Protein AF-A0A535T913-F1 (afdb_monomer)

Nearest PDB structures (foldseek):
  1bge-assembly2_B  TM=1.861E-01  e=3.472E+00  Canis lupus familiaris
  7vg4-assembly3_E  TM=1.973E-01  e=9.647E+00  Methylorubrum extorquens AM1

Foldseek 3Di:
DDDDDDDDPAPWDADPVDQQHTDDDDPPRDDPPPDSVVSNVVSVVVVVVDPPPPDPPDPDPVNVVVVLQVVLLVVQLVVVCVVCVVVVHDDPPPDHSSRVSVVVLVVLVVCLQPVQLVVQLVVLVVVLCCLLVPQLLVCCVVPLLRSLLVSLQVVLVVCLVCCQPVVVLHPPCNPVLSVLSSLVSSLLSLVQLLVQQVVLDSVVSSSVVSSQVSCVVVQCSSVVPPHSQCTPCRHPVNSVVSNVVSVVCVVVSSSRRDCVSSDPDPVVPDPPPVPPDDDPDDDDDDD

Secondary structure (DSSP, 8-state):
-----------EEE-TTSTT-EEEE-TT----TT-HHHHHHHHHHHHHH------S----HHHHHHHHHHHHHHHHHHHHHHHHHHTTPPPPTT--HHHHHHHHHHHHHHHHTTHHHHHHHHHHHHHHIIIIIIIHHHHGGG-HHHHHHHHHHHHHHHTHHHHHHH-TTSTT-HHHHHHHHHHHHHHHHHHHHHHHHHHSSSHHHHHHHHHHHHHHHHHHHHSTTS-TTTSTTTSHHHHHHHHHHHHHHHHTTTTPPPHHHHPPPGGGS--S-TT------------

Sequence (287 aa):
MNEHHKGNTYGCRCDENSPGRIIQSSPNCELDRDRPLYRAHLCHQLDHLAWPSRSRSAISPASKYRYVWTRPCKASARAITDALTRSGQKLPAGYSAQQLALSGVLISIALAFTLGIIFNMIFTFGEEFGWRGYLLPRLAPLGGIYAAIITGVIWGLWHAPLIVLDGYNYPGHPWFGLGMMVIFTVSLSMIFAWLRFRSGSIWPSTLAHAAINAQAGFGLLLLSRADSLLGVPLGIIGLIPMIALAIWLAATGRLKPEPDNVAVPASSIEPASMWVKPSTNNTGENL

Mean predicted aligned error: 16.45 Å

Structure (mmCIF, N/CA/C/O backbone):
data_AF-A0A535T913-F1
#
_entry.id   AF-A0A535T913-F1
#
loop_
_atom_site.group_PDB
_atom_site.id
_atom_site.type_symbol
_atom_site.label_atom_id
_atom_site.label_alt_id
_atom_site.label_comp_id
_atom_site.label_asym_id
_atom_site.label_entity_id
_atom_site.label_seq_id
_atom_site.pdbx_PDB_ins_code
_atom_site.Cartn_x
_atom_site.Cartn_y
_atom_site.Cartn_z
_atom_site.occupancy
_atom_site.B_iso_or_equiv
_atom_site.auth_seq_id
_atom_site.auth_comp_id
_atom_site.auth_asym_id
_atom_site.auth_atom_id
_atom_site.pdbx_PDB_model_num
ATOM 1 N N . MET A 1 1 ? 0.794 -47.335 -16.822 1.00 28.58 1 MET A N 1
ATOM 2 C CA . MET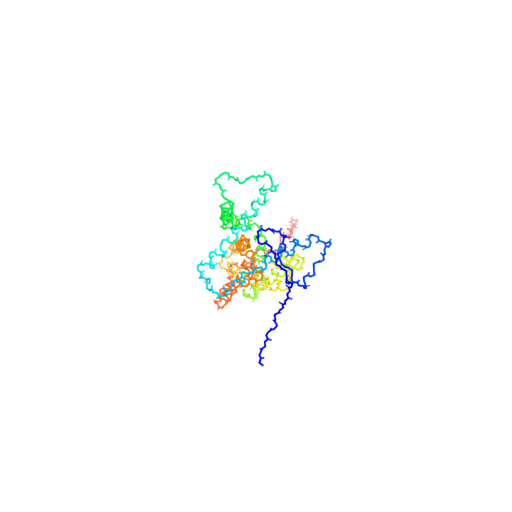 A 1 1 ? 2.130 -46.790 -16.501 1.00 28.58 1 MET A CA 1
ATOM 3 C C . MET A 1 1 ? 2.290 -45.521 -17.327 1.00 28.58 1 MET A C 1
ATOM 5 O O . MET A 1 1 ? 1.990 -45.565 -18.509 1.00 28.58 1 MET A O 1
ATOM 9 N N . ASN A 1 2 ? 2.572 -44.405 -16.656 1.00 30.91 2 ASN A N 1
ATOM 10 C CA . ASN A 1 2 ? 2.500 -43.013 -17.127 1.00 30.91 2 ASN A CA 1
ATOM 11 C C . ASN A 1 2 ? 3.185 -42.737 -18.472 1.00 30.91 2 ASN A C 1
ATOM 13 O O . ASN A 1 2 ? 4.280 -43.242 -18.670 1.00 30.91 2 ASN A O 1
ATOM 17 N N . GLU A 1 3 ? 2.656 -41.794 -19.265 1.00 25.30 3 GLU A N 1
ATOM 18 C CA . GLU A 1 3 ? 3.497 -40.720 -19.813 1.00 25.30 3 GLU A CA 1
ATOM 19 C C . GLU A 1 3 ? 2.714 -39.466 -20.244 1.00 25.30 3 GLU A C 1
ATOM 21 O O . GLU A 1 3 ? 1.582 -39.514 -20.717 1.00 25.30 3 GLU A O 1
ATOM 26 N N . HIS A 1 4 ? 3.341 -38.324 -19.966 1.00 25.64 4 HIS A N 1
ATOM 27 C CA . HIS A 1 4 ? 2.801 -36.971 -19.936 1.00 25.64 4 HIS A CA 1
ATOM 28 C C . HIS A 1 4 ? 2.649 -36.326 -21.321 1.00 25.64 4 HIS A C 1
ATOM 30 O O . HIS A 1 4 ? 3.573 -36.339 -22.133 1.00 25.64 4 HIS A O 1
ATOM 36 N N . HIS A 1 5 ? 1.540 -35.606 -21.515 1.00 26.81 5 HIS A N 1
ATOM 37 C CA . HIS A 1 5 ? 1.368 -34.617 -22.580 1.00 26.81 5 HIS A CA 1
ATOM 38 C C . HIS A 1 5 ? 2.456 -33.527 -22.530 1.00 26.81 5 HIS A C 1
ATOM 40 O O . HIS A 1 5 ? 2.563 -32.784 -21.553 1.00 26.81 5 HIS A O 1
ATOM 46 N N . LYS A 1 6 ? 3.225 -33.383 -23.616 1.00 29.03 6 LYS A N 1
ATOM 47 C CA . LYS A 1 6 ? 4.020 -32.184 -23.923 1.00 29.03 6 LYS A CA 1
ATOM 48 C C . LYS A 1 6 ? 3.438 -31.521 -25.169 1.00 29.03 6 LYS A C 1
ATOM 50 O O . LYS A 1 6 ? 3.468 -32.104 -26.248 1.00 29.03 6 LYS A O 1
ATOM 55 N N . GLY A 1 7 ? 2.898 -30.314 -25.000 1.00 24.42 7 GLY A N 1
ATOM 56 C CA . GLY A 1 7 ? 2.453 -29.452 -26.094 1.00 24.42 7 GLY A CA 1
ATOM 57 C C . GLY A 1 7 ? 3.639 -29.034 -26.961 1.00 24.42 7 GLY A C 1
ATOM 58 O O . GLY A 1 7 ? 4.639 -28.533 -26.451 1.00 24.42 7 GLY A O 1
ATOM 59 N N . ASN A 1 8 ? 3.526 -29.297 -28.259 1.00 31.33 8 ASN A N 1
ATOM 60 C CA . ASN A 1 8 ? 4.556 -29.087 -29.264 1.00 31.33 8 ASN A CA 1
ATOM 61 C C . ASN A 1 8 ? 4.076 -27.956 -30.183 1.00 31.33 8 ASN A C 1
ATOM 63 O O . ASN A 1 8 ? 3.191 -28.172 -31.007 1.00 31.33 8 ASN A O 1
ATOM 67 N N . THR A 1 9 ? 4.606 -26.746 -30.021 1.00 34.97 9 THR A N 1
ATOM 68 C CA . THR A 1 9 ? 4.262 -25.596 -30.866 1.00 34.97 9 THR A CA 1
ATOM 69 C C . THR A 1 9 ? 5.496 -25.117 -31.639 1.00 34.97 9 THR A C 1
ATOM 71 O O . THR A 1 9 ? 6.379 -24.460 -31.100 1.00 34.97 9 THR A O 1
ATOM 74 N N . TYR A 1 10 ? 5.495 -25.476 -32.930 1.00 43.78 10 TYR A N 1
ATOM 75 C CA . TYR A 1 10 ? 6.184 -24.858 -34.078 1.00 43.78 10 TYR A CA 1
ATOM 76 C C . TYR A 1 10 ? 7.719 -25.004 -34.167 1.00 43.78 10 TYR A C 1
ATOM 78 O O . TYR A 1 10 ? 8.492 -24.170 -33.708 1.00 43.78 10 TYR A O 1
ATOM 86 N N . GLY A 1 11 ? 8.171 -26.066 -34.848 1.00 41.69 11 GLY A N 1
ATOM 87 C CA . GLY A 1 11 ? 9.580 -26.410 -35.095 1.00 41.69 11 GLY A CA 1
ATOM 88 C C . GLY A 1 11 ? 10.338 -25.517 -36.092 1.00 41.69 11 GLY A C 1
ATOM 89 O O . GLY A 1 11 ? 10.874 -26.032 -37.076 1.00 41.69 11 GLY A O 1
ATOM 90 N N . CYS A 1 12 ? 10.417 -24.209 -35.835 1.00 44.78 12 CYS A N 1
ATOM 91 C CA . CYS A 1 12 ? 11.237 -23.255 -36.594 1.00 44.78 12 CYS A CA 1
ATOM 92 C C . CYS A 1 12 ? 12.316 -22.638 -35.663 1.00 44.78 12 CYS A C 1
ATOM 94 O O . CYS A 1 12 ? 12.019 -22.293 -34.519 1.00 44.78 12 CYS A O 1
ATOM 96 N N . ARG A 1 13 ? 13.578 -22.515 -36.117 1.00 45.75 13 ARG A N 1
ATOM 97 C CA . ARG A 1 13 ? 14.718 -22.016 -35.300 1.00 45.75 13 ARG A CA 1
ATOM 98 C C . ARG A 1 13 ? 15.254 -20.675 -35.839 1.00 45.75 13 ARG A C 1
ATOM 100 O O . ARG A 1 13 ? 15.667 -20.636 -36.998 1.00 45.75 13 ARG A O 1
ATOM 107 N N . CYS A 1 14 ? 15.244 -19.602 -35.035 1.00 46.47 14 CYS A N 1
ATOM 108 C CA . CYS A 1 14 ? 15.747 -18.263 -35.415 1.00 46.47 14 CYS A CA 1
ATOM 109 C C . CYS A 1 14 ? 17.273 -18.124 -35.164 1.00 46.47 14 CYS A C 1
ATOM 111 O O . CYS A 1 14 ? 17.833 -18.836 -34.331 1.00 46.47 14 CYS A O 1
ATOM 113 N N . ASP A 1 15 ? 17.937 -17.235 -35.911 1.00 43.91 15 ASP A N 1
ATOM 114 C CA . ASP A 1 15 ? 19.368 -16.908 -35.812 1.00 43.91 15 ASP A CA 1
ATOM 115 C C . ASP A 1 15 ? 19.657 -15.940 -34.662 1.00 43.91 15 ASP A C 1
ATOM 117 O O . ASP A 1 15 ? 19.201 -14.798 -34.669 1.00 43.91 15 ASP A O 1
ATOM 121 N N . GLU A 1 16 ? 20.452 -16.390 -33.690 1.00 45.19 16 GLU A N 1
ATOM 122 C CA . GLU A 1 16 ? 20.814 -15.615 -32.496 1.00 45.19 16 GLU A CA 1
ATOM 123 C C . GLU A 1 16 ? 21.659 -14.368 -32.819 1.00 45.19 16 GLU A C 1
ATOM 125 O O . GLU A 1 16 ? 21.679 -13.422 -32.029 1.00 45.19 16 GLU A O 1
ATOM 130 N N . ASN A 1 17 ? 22.332 -14.327 -33.975 1.00 39.00 17 ASN A N 1
ATOM 131 C CA . ASN A 1 17 ? 23.204 -13.215 -34.368 1.00 39.00 17 ASN A CA 1
ATOM 132 C C . ASN A 1 17 ? 22.552 -12.252 -35.373 1.00 39.00 17 ASN A C 1
ATOM 134 O O . ASN A 1 17 ? 23.183 -11.282 -35.796 1.00 39.00 17 ASN A O 1
ATOM 138 N N . SER A 1 18 ? 21.313 -12.506 -35.804 1.00 41.97 18 SER A N 1
ATOM 139 C CA . SER A 1 18 ? 20.618 -11.695 -36.812 1.00 41.97 18 SER A CA 1
ATOM 140 C C . SER A 1 18 ? 19.098 -11.728 -36.596 1.00 41.97 18 SER A C 1
ATOM 142 O O . SER A 1 18 ? 18.434 -12.662 -37.057 1.00 41.97 18 SER A O 1
ATOM 144 N N . PRO A 1 19 ? 18.516 -10.704 -35.935 1.00 40.34 19 PRO A N 1
ATOM 145 C CA . PRO A 1 19 ? 17.084 -10.659 -35.644 1.00 40.34 19 PRO A CA 1
ATOM 146 C C . PRO A 1 19 ? 16.247 -10.785 -36.927 1.00 40.34 19 PRO A C 1
ATOM 148 O O . PRO A 1 19 ? 16.353 -9.957 -37.829 1.00 40.34 19 PRO A O 1
ATOM 151 N N . GLY A 1 20 ? 15.413 -11.827 -37.011 1.00 44.47 20 GLY A N 1
ATOM 152 C CA . GLY A 1 20 ? 14.483 -12.057 -38.128 1.00 44.47 20 GLY A CA 1
ATOM 153 C C . GLY A 1 20 ? 14.918 -13.088 -39.180 1.00 44.47 20 GLY A C 1
ATOM 154 O O . GLY A 1 20 ? 14.166 -13.320 -40.130 1.00 44.47 20 GLY A O 1
ATOM 155 N N . ARG A 1 21 ? 16.081 -13.741 -39.029 1.00 40.81 21 ARG A N 1
ATOM 156 C CA . ARG A 1 21 ? 16.543 -14.805 -39.944 1.00 40.81 21 ARG A CA 1
ATOM 157 C C . ARG A 1 21 ? 16.256 -16.198 -39.367 1.00 40.81 21 ARG A C 1
ATOM 159 O O . ARG A 1 21 ? 16.560 -16.453 -38.210 1.00 40.81 21 ARG A O 1
ATOM 166 N N . ILE A 1 22 ? 15.668 -17.103 -40.153 1.00 50.53 22 ILE A N 1
ATOM 167 C CA . ILE A 1 22 ? 15.361 -18.490 -39.742 1.00 50.53 22 ILE A CA 1
ATOM 168 C C . ILE A 1 22 ? 16.444 -19.421 -40.299 1.00 50.53 22 ILE A C 1
ATOM 170 O O . ILE A 1 22 ? 16.717 -19.374 -41.497 1.00 50.53 22 ILE A O 1
ATOM 174 N N . ILE A 1 23 ? 17.054 -20.251 -39.444 1.00 48.34 23 ILE A N 1
ATOM 175 C CA . ILE A 1 23 ? 18.191 -21.124 -39.800 1.00 48.34 23 ILE A CA 1
ATOM 176 C C . ILE A 1 23 ? 17.728 -22.534 -40.207 1.00 48.34 23 ILE A C 1
ATOM 178 O O . ILE A 1 23 ? 18.383 -23.184 -41.018 1.00 48.34 23 ILE A O 1
ATOM 182 N N . GLN A 1 24 ? 16.598 -23.030 -39.682 1.00 46.06 24 GLN A N 1
ATOM 183 C CA . GLN A 1 24 ? 16.121 -24.383 -40.001 1.00 46.06 24 GLN A CA 1
ATOM 184 C C . GLN A 1 24 ? 14.589 -24.477 -39.995 1.00 46.06 24 GLN A C 1
ATOM 186 O O . GLN A 1 24 ? 13.942 -24.103 -39.013 1.00 46.06 24 GLN A O 1
ATOM 191 N N . SER A 1 25 ? 14.027 -25.001 -41.088 1.00 45.84 25 SER A N 1
ATOM 192 C CA . SER A 1 25 ? 12.607 -25.330 -41.239 1.00 45.84 25 SER A CA 1
ATOM 193 C C . SER A 1 25 ? 12.425 -26.849 -41.237 1.00 45.84 25 SER A C 1
ATOM 195 O O . SER A 1 25 ? 12.900 -27.530 -42.145 1.00 45.84 25 SER A O 1
ATOM 197 N N . SER A 1 26 ? 11.739 -27.386 -40.227 1.00 42.41 26 SER A N 1
ATOM 198 C CA . SER A 1 26 ? 11.166 -28.739 -40.292 1.00 42.41 26 SER A CA 1
ATOM 199 C C . SER A 1 26 ? 10.088 -28.793 -41.397 1.00 42.41 26 SER A C 1
ATOM 201 O O . SER A 1 26 ? 9.502 -27.744 -41.678 1.00 42.41 26 SER A O 1
ATOM 203 N N . PRO A 1 27 ? 9.774 -29.957 -42.008 1.00 41.69 27 PRO A N 1
ATOM 204 C CA . PRO A 1 27 ? 8.762 -30.067 -43.071 1.00 41.69 27 PRO A CA 1
ATOM 205 C C . PRO A 1 27 ? 7.381 -29.494 -42.708 1.00 41.69 27 PRO A C 1
ATOM 207 O O . PRO A 1 27 ? 6.635 -29.103 -43.594 1.00 41.69 27 PRO A O 1
ATOM 210 N N . ASN A 1 28 ? 7.076 -29.377 -41.409 1.00 41.53 28 ASN A N 1
ATOM 211 C CA . ASN A 1 28 ? 5.819 -28.832 -40.881 1.00 41.53 28 ASN A CA 1
ATOM 212 C C . ASN A 1 28 ? 5.902 -27.337 -40.483 1.00 41.53 28 ASN A C 1
ATOM 214 O O . ASN A 1 28 ? 5.059 -26.855 -39.729 1.00 41.53 28 ASN A O 1
ATOM 218 N N . CYS A 1 29 ? 6.940 -26.600 -40.902 1.00 44.94 29 CYS A N 1
ATOM 219 C CA . CYS A 1 29 ? 7.061 -25.155 -40.654 1.00 44.94 29 CYS A CA 1
ATOM 220 C C . CYS A 1 29 ? 6.245 -24.393 -41.719 1.00 44.94 29 CYS A C 1
ATOM 222 O O . CYS A 1 29 ? 6.774 -23.960 -42.743 1.00 44.94 29 CYS A O 1
ATOM 224 N N . GLU A 1 30 ? 4.940 -24.257 -41.481 1.00 40.84 30 GLU A N 1
ATOM 225 C CA . GLU A 1 30 ? 4.026 -23.483 -42.325 1.00 40.84 30 GLU A CA 1
ATOM 226 C C . GLU A 1 30 ? 4.100 -22.001 -41.918 1.00 40.84 30 GLU A C 1
ATOM 228 O O . GLU A 1 30 ? 3.517 -21.559 -40.931 1.00 40.84 30 GLU A O 1
ATOM 233 N N . LEU A 1 31 ? 4.914 -21.228 -42.638 1.00 46.59 31 LEU A N 1
ATOM 234 C CA . LEU A 1 31 ? 4.984 -19.774 -42.492 1.00 46.59 31 LEU A CA 1
ATOM 235 C C . LEU A 1 31 ? 4.174 -19.147 -43.618 1.00 46.59 31 LEU A C 1
ATOM 237 O O . LEU A 1 31 ? 4.614 -19.201 -44.768 1.00 46.59 31 LEU A O 1
ATOM 241 N N . ASP A 1 32 ? 3.048 -18.520 -43.275 1.00 41.28 32 ASP A N 1
ATOM 242 C CA . ASP A 1 32 ? 2.304 -17.635 -44.177 1.00 41.28 32 ASP A CA 1
ATOM 243 C C . ASP A 1 32 ? 3.286 -16.601 -44.765 1.00 41.28 32 ASP A C 1
ATOM 245 O O . ASP A 1 32 ? 3.885 -15.790 -44.043 1.00 41.28 32 ASP A O 1
ATOM 249 N N . ARG A 1 33 ? 3.584 -16.732 -46.064 1.00 43.50 33 ARG A N 1
ATOM 250 C CA . ARG A 1 33 ? 4.682 -16.012 -46.733 1.00 43.50 33 ARG A CA 1
ATOM 251 C C . ARG A 1 33 ? 4.358 -14.534 -46.960 1.00 43.50 33 ARG A C 1
ATOM 253 O O . ARG A 1 33 ? 5.292 -13.764 -47.182 1.00 43.50 33 ARG A O 1
ATOM 260 N N . ASP A 1 34 ? 3.098 -14.131 -46.803 1.00 40.50 34 ASP A N 1
ATOM 261 C CA . ASP A 1 34 ? 2.608 -12.825 -47.254 1.00 40.50 34 ASP A CA 1
ATOM 262 C C . ASP A 1 34 ? 2.555 -11.748 -46.152 1.00 40.50 34 ASP A C 1
ATOM 264 O O . ASP A 1 34 ? 2.170 -10.606 -46.410 1.00 40.50 34 ASP A O 1
ATOM 268 N N . ARG A 1 35 ? 2.990 -12.048 -44.914 1.00 43.62 35 ARG A N 1
ATOM 269 C CA . ARG A 1 35 ? 3.009 -11.073 -43.796 1.00 43.62 35 ARG A CA 1
ATOM 270 C C . ARG A 1 35 ? 4.372 -10.959 -43.091 1.00 43.62 35 ARG A C 1
ATOM 272 O O . ARG A 1 35 ? 4.571 -11.537 -42.019 1.00 43.62 35 ARG A O 1
ATOM 279 N N . PRO A 1 36 ? 5.312 -10.143 -43.604 1.00 39.72 36 PRO A N 1
ATOM 280 C CA . PRO A 1 36 ? 6.650 -9.983 -43.016 1.00 39.72 36 PRO A CA 1
ATOM 281 C C . PRO A 1 36 ? 6.651 -9.410 -41.584 1.00 39.72 36 PRO A C 1
ATOM 283 O O . PRO A 1 36 ? 7.512 -9.773 -40.783 1.00 39.72 36 PRO A O 1
ATOM 286 N N . LEU A 1 37 ? 5.659 -8.590 -41.214 1.00 39.44 37 LEU A N 1
ATOM 287 C CA . LEU A 1 37 ? 5.516 -8.051 -39.851 1.00 39.44 37 LEU A CA 1
ATOM 288 C C . LEU A 1 37 ? 5.190 -9.132 -38.805 1.00 39.44 37 LEU A C 1
ATOM 290 O O . LEU A 1 37 ? 5.572 -9.003 -37.642 1.00 39.44 37 LEU A O 1
ATOM 294 N N . TYR A 1 38 ? 4.549 -10.231 -39.215 1.00 38.94 38 TYR A N 1
ATOM 295 C CA . TYR A 1 38 ? 4.202 -11.332 -38.316 1.00 38.94 38 TYR A CA 1
ATOM 296 C C . TYR A 1 38 ? 5.438 -12.175 -37.946 1.00 38.94 38 TYR A C 1
ATOM 298 O O . TYR A 1 38 ? 5.579 -12.600 -36.800 1.00 38.94 38 TYR A O 1
ATOM 306 N N . ARG A 1 39 ? 6.408 -12.324 -38.869 1.00 38.56 39 ARG A N 1
ATOM 307 C CA . ARG A 1 39 ? 7.690 -13.024 -38.622 1.00 38.56 39 ARG A CA 1
ATOM 308 C C . ARG A 1 39 ? 8.557 -12.342 -37.563 1.00 38.56 39 ARG A C 1
ATOM 310 O O . ARG A 1 39 ? 9.132 -13.024 -36.717 1.00 38.56 39 ARG A O 1
ATOM 317 N N . ALA A 1 40 ? 8.642 -11.012 -37.595 1.00 39.41 40 ALA A N 1
ATOM 318 C CA . ALA A 1 40 ? 9.413 -10.251 -36.612 1.00 39.41 40 ALA A CA 1
ATOM 319 C C . ALA A 1 40 ? 8.780 -10.337 -35.214 1.00 39.41 40 ALA A C 1
ATOM 321 O O . ALA A 1 40 ? 9.490 -10.486 -34.221 1.00 39.41 40 ALA A O 1
ATOM 322 N N . HIS A 1 41 ? 7.444 -10.313 -35.141 1.00 38.44 41 HIS A N 1
ATOM 323 C CA . HIS A 1 41 ? 6.724 -10.413 -33.875 1.00 38.44 41 HIS A CA 1
ATOM 324 C C . HIS A 1 41 ? 6.857 -11.807 -33.239 1.00 38.44 41 HIS A C 1
ATOM 326 O O . HIS A 1 41 ? 7.057 -11.901 -32.029 1.00 38.44 41 HIS A O 1
ATOM 332 N N . LEU A 1 42 ? 6.839 -12.879 -34.046 1.00 38.31 42 LEU A N 1
ATOM 333 C CA . LEU A 1 42 ? 6.989 -14.251 -33.549 1.00 38.31 42 LEU A CA 1
ATOM 334 C C . LEU A 1 42 ? 8.415 -14.568 -33.066 1.00 38.31 42 LEU A C 1
ATOM 336 O O . LEU A 1 42 ? 8.549 -15.097 -31.967 1.00 38.31 42 LEU A O 1
ATOM 340 N N . CYS A 1 43 ? 9.483 -14.220 -33.808 1.00 37.44 43 CYS A N 1
ATOM 341 C CA . CYS A 1 43 ? 10.853 -14.425 -33.288 1.00 37.44 43 CYS A CA 1
ATOM 342 C C . CYS A 1 43 ? 11.101 -13.544 -32.048 1.00 37.44 43 CYS A C 1
ATOM 344 O O . CYS A 1 43 ? 11.723 -14.010 -31.100 1.00 37.44 43 CYS A O 1
ATOM 346 N N . HIS A 1 44 ? 10.556 -12.320 -31.991 1.00 39.06 44 HIS A N 1
ATOM 347 C CA . HIS A 1 44 ? 10.672 -11.485 -30.793 1.00 39.06 44 HIS A CA 1
ATOM 348 C C . HIS A 1 44 ? 9.963 -12.137 -29.593 1.00 39.06 44 HIS A C 1
ATOM 350 O O . HIS A 1 44 ? 10.554 -12.235 -28.522 1.00 39.06 44 HIS A O 1
ATOM 356 N N . GLN A 1 45 ? 8.739 -12.658 -29.755 1.00 38.88 45 GLN A N 1
ATOM 357 C CA . GLN A 1 45 ? 8.040 -13.383 -28.683 1.00 38.88 45 GLN A CA 1
ATOM 358 C C . GLN A 1 45 ? 8.749 -14.686 -28.270 1.00 38.88 45 GLN A C 1
ATOM 360 O O . GLN A 1 45 ? 8.803 -14.993 -27.078 1.00 38.88 45 GLN A O 1
ATOM 365 N N . LEU A 1 46 ? 9.334 -15.427 -29.215 1.00 38.09 46 LEU A N 1
ATOM 366 C CA . LEU A 1 46 ? 10.054 -16.674 -28.935 1.00 38.09 46 LEU A CA 1
ATOM 367 C C . LEU A 1 46 ? 11.405 -16.434 -28.236 1.00 38.09 46 LEU A C 1
ATOM 369 O O . LEU A 1 46 ? 11.738 -17.184 -27.318 1.00 38.09 46 LEU A O 1
ATOM 373 N N . ASP A 1 47 ? 12.118 -15.348 -28.547 1.00 40.00 47 ASP A N 1
ATOM 374 C CA . ASP A 1 47 ? 13.315 -14.922 -27.799 1.00 40.00 47 ASP A CA 1
ATOM 375 C C . ASP A 1 47 ? 12.980 -14.480 -26.361 1.00 40.00 47 ASP A C 1
ATOM 377 O O . ASP A 1 47 ? 13.791 -14.641 -25.443 1.00 40.00 47 ASP A O 1
ATOM 381 N N . HIS A 1 48 ? 11.764 -13.970 -26.118 1.00 39.59 48 HIS A N 1
ATOM 382 C CA . HIS A 1 48 ? 11.290 -13.661 -24.760 1.00 39.59 48 HIS A CA 1
ATOM 383 C C . HIS A 1 48 ? 10.882 -14.907 -23.962 1.00 39.59 48 HIS A C 1
ATOM 385 O O . HIS A 1 48 ? 10.949 -14.870 -22.728 1.00 39.59 48 HIS A O 1
ATOM 391 N N . LEU A 1 49 ? 10.522 -16.002 -24.643 1.00 34.38 49 LEU A N 1
ATOM 392 C CA . LEU A 1 49 ? 10.137 -17.297 -24.063 1.00 34.38 49 LEU A CA 1
ATOM 393 C C . LEU A 1 49 ? 11.296 -18.301 -23.959 1.00 34.38 49 LEU A C 1
ATOM 395 O O . LEU A 1 49 ? 11.160 -19.316 -23.271 1.00 34.38 49 LEU A O 1
ATOM 399 N N . ALA A 1 50 ? 12.443 -18.022 -24.584 1.00 34.75 50 ALA A N 1
ATOM 400 C CA . ALA A 1 50 ? 13.647 -18.838 -24.484 1.00 34.75 50 ALA A CA 1
ATOM 401 C C . ALA A 1 50 ? 14.272 -18.736 -23.078 1.00 34.75 50 ALA A C 1
ATOM 403 O O . ALA A 1 50 ? 15.269 -18.054 -22.823 1.00 34.75 50 ALA A O 1
ATOM 404 N N . TRP A 1 51 ? 13.692 -19.466 -22.127 1.00 34.94 51 TRP A N 1
ATOM 405 C CA . TRP A 1 51 ? 14.461 -20.030 -21.024 1.00 34.94 51 TRP A CA 1
ATOM 406 C C . TRP A 1 51 ? 15.626 -20.822 -21.633 1.00 34.94 51 TRP A C 1
ATOM 408 O O . TRP A 1 51 ? 15.389 -21.545 -22.605 1.00 34.94 51 TRP A O 1
ATOM 418 N N . PRO A 1 52 ? 16.867 -20.742 -21.116 1.00 37.03 52 PRO A N 1
ATOM 419 C CA . PRO A 1 52 ? 17.933 -21.553 -21.671 1.00 37.03 52 PRO A CA 1
ATOM 420 C C . PRO A 1 52 ? 17.550 -23.016 -21.460 1.00 37.03 52 PRO A C 1
ATOM 422 O O . PRO A 1 52 ? 17.609 -23.539 -20.349 1.00 37.03 52 PRO A O 1
ATOM 425 N N . SER A 1 53 ? 17.185 -23.697 -22.541 1.00 37.41 53 SER A N 1
ATOM 426 C CA . SER A 1 53 ? 17.016 -25.147 -22.607 1.00 37.41 53 SER A CA 1
ATOM 427 C C . SER A 1 53 ? 18.370 -25.870 -22.582 1.00 37.41 53 SER A C 1
ATOM 429 O O . SER A 1 53 ? 18.495 -26.996 -23.058 1.00 37.41 53 SER A O 1
ATOM 431 N N . ARG A 1 54 ? 19.405 -25.246 -22.000 1.00 37.03 54 ARG A N 1
ATOM 432 C CA . ARG A 1 54 ? 20.637 -25.943 -21.643 1.00 37.03 54 ARG A CA 1
ATOM 433 C C . ARG A 1 54 ? 20.365 -26.742 -20.377 1.00 37.03 54 ARG A C 1
ATOM 435 O O . ARG A 1 54 ? 19.848 -26.212 -19.398 1.00 37.03 54 ARG A O 1
ATOM 442 N N . SER A 1 55 ? 20.665 -28.032 -20.490 1.00 33.19 55 SER A N 1
ATOM 443 C CA . SER A 1 55 ? 20.667 -29.088 -19.480 1.00 33.19 55 SER A CA 1
ATOM 444 C C . SER A 1 55 ? 20.628 -28.611 -18.027 1.00 33.19 55 SER A C 1
ATOM 446 O O . SER A 1 55 ? 21.346 -27.696 -17.632 1.00 33.19 55 SER A O 1
ATOM 448 N N . ARG A 1 56 ? 19.841 -29.318 -17.202 1.00 37.56 56 ARG A N 1
ATOM 449 C CA . ARG A 1 56 ? 19.744 -29.211 -15.730 1.00 37.56 56 ARG A CA 1
ATOM 450 C C . ARG A 1 56 ? 21.064 -29.516 -14.989 1.00 37.56 56 ARG A C 1
ATOM 452 O O . ARG A 1 56 ? 21.058 -30.148 -13.941 1.00 37.56 56 ARG A O 1
ATOM 459 N N . SER A 1 57 ? 22.204 -29.081 -15.502 1.00 37.41 57 SER A N 1
ATOM 460 C CA . SER A 1 57 ? 23.504 -29.153 -14.855 1.00 37.41 57 SER A CA 1
ATOM 461 C C . SER A 1 57 ? 23.808 -27.801 -14.204 1.00 37.41 57 SER A C 1
ATOM 463 O O . SER A 1 57 ? 24.264 -26.866 -14.854 1.00 37.41 57 SER A O 1
ATOM 465 N N . ALA A 1 58 ? 23.494 -27.725 -12.909 1.00 45.34 58 ALA A N 1
ATOM 466 C CA . ALA A 1 58 ? 24.172 -26.915 -11.896 1.00 45.34 58 ALA A CA 1
ATOM 467 C C . ALA A 1 58 ? 24.527 -25.453 -12.257 1.00 45.34 58 ALA A C 1
ATOM 469 O O . ALA A 1 58 ? 25.693 -25.078 -12.340 1.00 45.34 58 ALA A O 1
ATOM 470 N N . ILE A 1 59 ? 23.522 -24.578 -12.343 1.00 44.75 59 ILE A N 1
ATOM 471 C CA . ILE A 1 59 ? 23.753 -23.142 -12.116 1.00 44.75 59 ILE A CA 1
ATOM 472 C C . ILE A 1 59 ? 23.921 -22.955 -10.602 1.00 44.75 59 ILE A C 1
ATOM 474 O O . ILE A 1 59 ? 22.958 -23.143 -9.850 1.00 44.75 59 ILE A O 1
ATOM 478 N N . SER A 1 60 ? 25.137 -22.625 -10.153 1.00 45.44 60 SER A N 1
ATOM 479 C CA . SER A 1 60 ? 25.430 -22.342 -8.742 1.00 45.44 60 SER A CA 1
ATOM 480 C C . SER A 1 60 ? 24.505 -21.236 -8.200 1.00 45.44 60 SER A C 1
ATOM 482 O O . SER A 1 60 ? 24.135 -20.329 -8.951 1.00 45.44 60 SER A O 1
ATOM 484 N N . PRO A 1 61 ? 24.133 -21.234 -6.907 1.00 50.25 61 PRO A N 1
ATOM 485 C CA . PRO A 1 61 ? 23.272 -20.191 -6.340 1.00 50.25 61 PRO A CA 1
ATOM 486 C C . PRO A 1 61 ? 23.765 -18.772 -6.667 1.00 50.25 61 PRO A C 1
ATOM 488 O O . PRO A 1 61 ? 22.991 -17.934 -7.126 1.00 50.25 61 PRO A O 1
ATOM 491 N N . ALA A 1 62 ? 25.077 -18.535 -6.574 1.00 45.78 62 ALA A N 1
ATOM 492 C CA . ALA A 1 62 ? 25.714 -17.256 -6.893 1.00 45.78 62 ALA A CA 1
ATOM 493 C C . ALA A 1 62 ? 25.505 -16.792 -8.349 1.00 45.78 62 ALA A C 1
ATOM 495 O O . ALA A 1 62 ? 25.357 -15.595 -8.607 1.00 45.78 62 ALA A O 1
ATOM 496 N N . SER A 1 63 ? 25.457 -17.719 -9.311 1.00 46.03 63 SER A N 1
ATOM 497 C CA . SER A 1 63 ? 25.197 -17.381 -10.715 1.00 46.03 63 SER A CA 1
ATOM 498 C C . SER A 1 63 ? 23.713 -17.114 -10.985 1.00 46.03 63 SER A C 1
ATOM 500 O O . SER A 1 63 ? 23.410 -16.242 -11.799 1.00 46.03 63 SER A O 1
ATOM 502 N N . LYS A 1 64 ? 22.789 -17.729 -10.228 1.00 51.75 64 LYS A N 1
ATOM 503 C CA . LYS A 1 64 ? 21.361 -17.351 -10.241 1.00 51.75 64 LYS A CA 1
ATOM 504 C C . LYS A 1 64 ? 21.139 -15.941 -9.693 1.00 51.75 64 LYS A C 1
ATOM 506 O O . LYS A 1 64 ? 20.484 -15.143 -10.358 1.00 51.75 64 LYS A O 1
ATOM 511 N N . TYR A 1 65 ? 21.735 -15.600 -8.546 1.00 48.12 65 TYR A N 1
ATOM 512 C CA . TYR A 1 65 ? 21.632 -14.248 -7.975 1.00 48.12 65 TYR A CA 1
ATOM 513 C C . TYR A 1 65 ? 22.191 -13.188 -8.931 1.00 48.12 65 TYR A C 1
ATOM 515 O O . TYR A 1 65 ? 21.505 -12.216 -9.243 1.00 48.12 65 TYR A O 1
ATOM 523 N N . ARG A 1 66 ? 23.390 -13.404 -9.490 1.00 52.28 66 ARG A N 1
ATOM 524 C CA . ARG A 1 66 ? 23.981 -12.497 -10.490 1.00 52.28 66 ARG A CA 1
ATOM 525 C C . ARG A 1 66 ? 23.072 -12.312 -11.713 1.00 52.28 66 ARG A C 1
ATOM 527 O O . ARG A 1 66 ? 23.001 -11.218 -12.269 1.00 52.28 66 ARG A O 1
ATOM 534 N N . TYR A 1 67 ? 22.359 -13.353 -12.130 1.00 51.00 67 TYR A N 1
ATOM 535 C CA . TYR A 1 67 ? 21.445 -13.291 -13.269 1.00 51.00 67 TYR A CA 1
ATOM 536 C C . TYR A 1 67 ? 20.178 -12.467 -12.980 1.00 51.00 67 TYR A C 1
ATOM 538 O O . TYR A 1 67 ? 19.737 -11.714 -13.846 1.00 51.00 67 TYR A O 1
ATOM 546 N N . VAL A 1 68 ? 19.632 -12.542 -11.762 1.00 55.28 68 VAL A N 1
ATOM 547 C CA . VAL A 1 68 ? 18.461 -11.747 -11.340 1.00 55.28 68 VAL A CA 1
ATOM 548 C C . VAL A 1 68 ? 18.785 -10.249 -11.311 1.00 55.28 68 VAL A C 1
ATOM 550 O O . VAL A 1 68 ? 18.018 -9.455 -11.844 1.00 55.28 68 VAL A O 1
ATOM 553 N N . TRP A 1 69 ? 19.954 -9.859 -10.796 1.00 56.03 69 TRP A N 1
ATOM 554 C CA . TRP A 1 69 ? 20.343 -8.444 -10.676 1.00 56.03 69 TRP A CA 1
ATOM 555 C C . TRP A 1 69 ? 20.855 -7.814 -11.979 1.00 56.03 69 TRP A C 1
ATOM 557 O O . TRP A 1 69 ? 20.640 -6.630 -12.238 1.00 56.03 69 TRP A O 1
ATOM 567 N N . THR A 1 70 ? 21.527 -8.589 -12.836 1.00 62.47 70 THR A N 1
ATOM 568 C CA . THR A 1 70 ? 22.106 -8.043 -14.079 1.00 62.47 70 THR A CA 1
ATOM 569 C C . THR A 1 70 ? 21.076 -7.826 -15.185 1.00 62.47 70 THR A C 1
ATOM 571 O O . THR A 1 70 ? 21.337 -7.067 -16.118 1.00 62.47 70 THR A O 1
ATOM 574 N N . ARG A 1 71 ? 19.906 -8.467 -1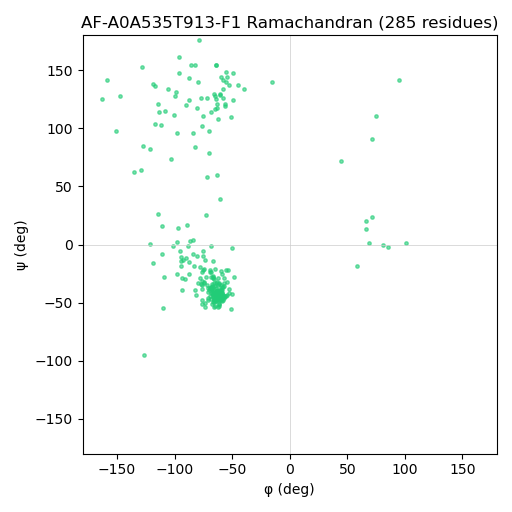5.113 1.00 65.44 71 ARG A N 1
ATOM 575 C CA . ARG A 1 71 ? 18.875 -8.386 -16.156 1.00 65.44 71 ARG A CA 1
ATOM 576 C C . ARG A 1 71 ? 18.122 -7.051 -16.200 1.00 65.44 71 ARG A C 1
ATOM 578 O O . ARG A 1 71 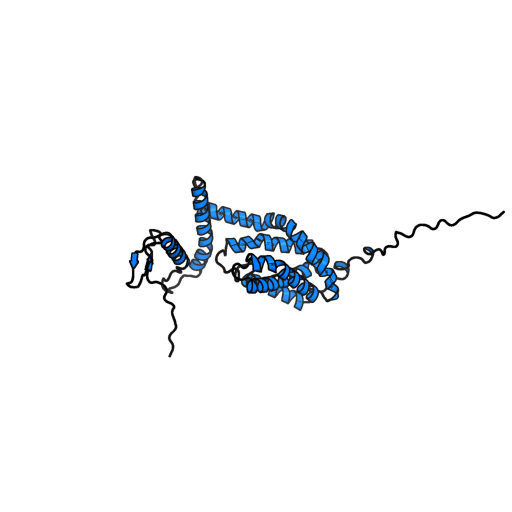? 18.097 -6.483 -17.292 1.00 65.44 71 ARG A O 1
ATOM 585 N N . PRO A 1 72 ? 17.578 -6.512 -15.092 1.00 64.81 72 PRO A N 1
ATOM 586 C CA . PRO A 1 72 ? 16.938 -5.196 -15.089 1.00 64.81 72 PRO A CA 1
ATOM 587 C C . PRO A 1 72 ? 17.902 -4.108 -15.560 1.00 64.81 72 PRO A C 1
ATOM 589 O O . PRO A 1 72 ? 17.574 -3.340 -16.453 1.00 64.81 72 PRO A O 1
ATOM 592 N N . CYS A 1 73 ? 19.150 -4.133 -15.076 1.00 69.25 73 CYS A N 1
ATOM 593 C CA . CYS A 1 73 ? 20.186 -3.193 -15.511 1.00 69.25 73 CYS A CA 1
ATOM 594 C C . CYS A 1 73 ? 20.456 -3.276 -17.021 1.00 69.25 73 CYS A C 1
ATOM 596 O O . CYS A 1 73 ? 20.596 -2.250 -17.680 1.00 69.25 73 CYS A O 1
ATOM 598 N N . LYS A 1 74 ? 20.504 -4.486 -17.596 1.00 73.38 74 LYS A N 1
ATOM 599 C CA . LYS A 1 74 ? 20.658 -4.673 -19.049 1.00 73.38 74 LYS A CA 1
ATOM 600 C C . LYS A 1 74 ? 19.428 -4.205 -19.831 1.00 73.38 74 LYS A C 1
ATOM 602 O O . LYS A 1 74 ? 19.599 -3.646 -20.908 1.00 73.38 74 LYS A O 1
ATOM 607 N N . ALA A 1 75 ? 18.219 -4.428 -19.317 1.00 71.56 75 ALA A N 1
ATOM 608 C CA . ALA A 1 75 ? 16.982 -3.964 -19.944 1.00 71.56 75 ALA A CA 1
ATOM 609 C C . ALA A 1 75 ? 16.896 -2.430 -19.942 1.00 71.56 75 ALA A C 1
ATOM 611 O O . ALA A 1 75 ? 16.689 -1.831 -20.994 1.00 71.56 75 ALA A O 1
ATOM 612 N N . SER A 1 76 ? 17.168 -1.793 -18.802 1.00 71.44 76 SER A N 1
ATOM 613 C CA . SER A 1 76 ? 17.233 -0.334 -18.683 1.00 71.44 76 SER A CA 1
ATOM 614 C C . SER A 1 76 ? 18.349 0.264 -19.542 1.00 71.44 76 SER A C 1
ATOM 616 O O . SER A 1 76 ? 18.136 1.280 -20.193 1.00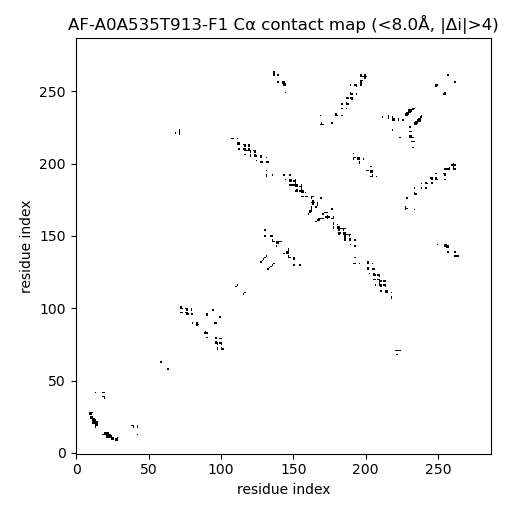 71.44 76 SER A O 1
ATOM 618 N N . ALA A 1 77 ? 19.515 -0.388 -19.631 1.00 77.06 77 ALA A N 1
ATOM 619 C CA . ALA A 1 77 ? 20.595 0.053 -20.515 1.00 77.06 77 ALA A CA 1
ATOM 620 C C . ALA A 1 77 ? 20.178 0.039 -21.996 1.00 77.06 77 ALA A C 1
ATOM 622 O O . ALA A 1 77 ? 20.498 0.976 -22.730 1.00 77.06 77 ALA A O 1
ATOM 623 N N . ARG A 1 78 ? 19.430 -0.986 -22.436 1.00 79.38 78 ARG A N 1
ATOM 624 C CA . ARG A 1 78 ? 18.863 -1.036 -23.797 1.00 79.38 78 ARG A CA 1
ATOM 625 C C . ARG A 1 78 ? 17.861 0.095 -24.012 1.00 79.38 78 ARG A C 1
ATOM 627 O O . ARG A 1 78 ? 18.018 0.844 -24.964 1.00 79.38 78 ARG A O 1
ATOM 634 N N . ALA A 1 79 ? 16.934 0.296 -23.075 1.00 77.19 79 ALA A N 1
ATOM 635 C CA . ALA A 1 79 ? 15.939 1.366 -23.160 1.00 77.19 79 ALA A CA 1
ATOM 636 C C . ALA A 1 79 ? 16.573 2.767 -23.247 1.00 77.19 79 ALA A C 1
ATOM 638 O O . ALA A 1 79 ? 16.143 3.582 -24.061 1.00 77.19 79 ALA A O 1
ATOM 639 N N . ILE A 1 80 ? 17.623 3.035 -22.461 1.00 77.12 80 ILE A N 1
ATOM 640 C CA . ILE A 1 80 ? 18.395 4.287 -22.532 1.00 77.12 80 ILE A CA 1
ATOM 641 C C . ILE A 1 80 ? 19.068 4.430 -23.902 1.00 77.12 80 ILE A C 1
ATOM 643 O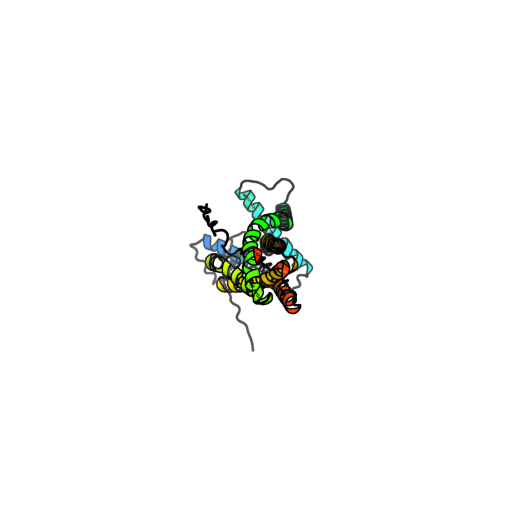 O . ILE A 1 80 ? 18.991 5.493 -24.513 1.00 77.12 80 ILE A O 1
ATOM 647 N N . THR A 1 81 ? 19.691 3.363 -24.408 1.00 80.50 81 THR A N 1
ATOM 648 C CA . THR A 1 81 ? 20.341 3.375 -25.730 1.00 80.50 81 THR A CA 1
ATOM 649 C C . THR A 1 81 ? 19.330 3.648 -26.849 1.00 80.50 81 THR A C 1
ATOM 651 O O . THR A 1 81 ? 19.583 4.487 -27.713 1.00 80.50 81 THR A O 1
ATOM 654 N N . ASP A 1 82 ? 18.157 3.015 -26.801 1.00 80.31 82 ASP A N 1
ATOM 655 C CA . ASP A 1 82 ? 17.082 3.197 -27.781 1.00 80.31 82 ASP A CA 1
ATOM 656 C C . ASP A 1 82 ? 16.457 4.596 -27.701 1.00 80.31 82 ASP A C 1
ATOM 658 O O . ASP A 1 82 ? 16.071 5.169 -28.721 1.00 80.31 82 ASP A O 1
ATOM 662 N N . ALA A 1 83 ? 16.330 5.159 -26.496 1.00 80.38 83 ALA A N 1
ATOM 663 C CA . ALA A 1 83 ? 15.827 6.516 -26.296 1.00 80.38 83 ALA A CA 1
ATOM 664 C C . ALA A 1 83 ? 16.812 7.560 -26.836 1.00 80.38 83 ALA A C 1
ATOM 666 O O . ALA A 1 83 ? 16.411 8.439 -27.592 1.00 80.38 83 ALA A O 1
ATOM 667 N N . LEU A 1 84 ? 18.104 7.425 -26.521 1.00 82.31 84 LEU A N 1
ATOM 668 C CA . LEU A 1 84 ? 19.149 8.312 -27.037 1.00 82.31 84 LEU A CA 1
ATOM 669 C C . LEU A 1 84 ? 19.235 8.238 -28.565 1.00 82.31 84 LEU A C 1
ATOM 671 O O . LEU A 1 84 ? 19.259 9.275 -29.222 1.00 82.31 84 LEU A O 1
ATOM 675 N N . THR A 1 85 ? 19.171 7.027 -29.127 1.00 84.75 85 THR A N 1
ATOM 676 C CA . THR A 1 85 ? 19.185 6.814 -30.583 1.00 84.75 85 THR A CA 1
ATOM 677 C C . THR A 1 85 ? 17.984 7.482 -31.256 1.00 84.75 85 THR A C 1
ATOM 679 O O . THR A 1 85 ? 18.155 8.162 -32.266 1.00 84.75 85 THR A O 1
ATOM 682 N N . ARG A 1 86 ? 16.779 7.363 -30.677 1.00 85.44 86 ARG A N 1
ATOM 683 C CA . ARG A 1 86 ? 15.571 8.053 -31.170 1.00 85.44 86 ARG A CA 1
ATOM 684 C C . ARG A 1 86 ? 15.673 9.574 -31.082 1.00 85.44 86 ARG A C 1
ATOM 686 O O . ARG A 1 86 ? 15.159 10.262 -31.955 1.00 85.44 86 ARG A O 1
ATOM 693 N N . SER A 1 87 ? 16.364 10.087 -30.071 1.00 85.69 87 SER A N 1
ATOM 694 C CA . SER A 1 87 ? 16.613 11.520 -29.891 1.00 85.69 87 SER A CA 1
ATOM 695 C C . SER A 1 87 ? 17.817 12.041 -30.689 1.00 85.69 87 SER A C 1
ATOM 697 O O . SER A 1 87 ? 18.195 13.199 -30.525 1.00 85.69 87 SER A O 1
ATOM 699 N N . GLY A 1 88 ? 18.465 11.206 -31.515 1.00 85.12 88 GLY A N 1
ATOM 700 C CA . GLY A 1 88 ? 19.679 11.572 -32.258 1.00 85.12 88 GLY A CA 1
ATOM 701 C C . GLY A 1 88 ? 20.904 11.846 -31.372 1.00 85.12 88 GLY A C 1
ATOM 702 O O . GLY A 1 88 ? 21.899 12.398 -31.839 1.00 85.12 88 GLY A O 1
ATOM 703 N N . GLN A 1 89 ? 20.845 11.474 -30.093 1.00 86.56 89 GLN A N 1
ATOM 704 C CA . GLN A 1 89 ? 21.902 11.691 -29.112 1.00 86.56 89 GLN A CA 1
ATOM 705 C C . GLN A 1 89 ? 22.788 10.449 -28.977 1.00 86.56 89 GLN A C 1
ATOM 707 O O . GLN A 1 89 ? 22.342 9.309 -29.100 1.00 86.56 89 GLN A O 1
ATOM 712 N N . LYS A 1 90 ? 24.074 10.671 -28.696 1.00 85.44 90 LYS A N 1
ATOM 713 C CA . LYS A 1 90 ? 25.024 9.605 -28.352 1.00 85.44 90 LYS A CA 1
ATOM 714 C C . LYS A 1 90 ? 25.138 9.478 -26.835 1.00 85.44 90 LYS A C 1
ATOM 716 O O . LYS A 1 90 ? 24.804 10.403 -26.099 1.00 85.44 90 LYS A O 1
ATOM 721 N N . LEU A 1 91 ? 25.645 8.335 -26.376 1.00 84.75 91 LEU A N 1
ATOM 722 C CA . LEU A 1 91 ? 26.015 8.169 -24.972 1.00 84.75 91 LEU A CA 1
ATOM 723 C C . LEU A 1 91 ? 27.053 9.234 -24.565 1.00 84.75 91 LEU A C 1
ATOM 725 O O . LEU A 1 91 ? 27.944 9.540 -25.365 1.00 84.75 91 LEU A O 1
ATOM 729 N N . PRO A 1 92 ? 26.967 9.778 -23.337 1.00 85.44 92 PRO A N 1
ATOM 730 C CA . PRO A 1 92 ? 27.982 10.680 -22.806 1.00 85.44 92 PRO A CA 1
ATOM 731 C C . PRO A 1 92 ? 29.375 10.044 -22.847 1.00 85.44 92 PRO A C 1
ATOM 733 O O . PRO A 1 92 ? 29.537 8.857 -22.552 1.00 85.44 92 PRO A O 1
ATOM 736 N N . ALA A 1 93 ? 30.391 10.838 -23.193 1.00 84.38 93 ALA A N 1
ATOM 737 C CA . ALA A 1 93 ? 31.768 10.360 -23.246 1.00 84.38 93 ALA A CA 1
ATOM 738 C C . ALA A 1 93 ? 32.208 9.806 -21.879 1.00 84.38 93 ALA A C 1
ATOM 740 O O . ALA A 1 93 ? 31.966 10.421 -20.842 1.00 84.38 93 ALA A O 1
ATOM 741 N N . GLY A 1 94 ? 32.848 8.635 -21.883 1.00 84.50 94 GLY A N 1
ATOM 742 C CA . GLY A 1 94 ? 33.356 7.985 -20.669 1.00 84.50 94 GLY A CA 1
ATOM 743 C C . GLY A 1 94 ? 32.347 7.123 -19.904 1.00 84.50 94 GLY A C 1
ATOM 744 O O . GLY A 1 94 ? 32.742 6.483 -18.931 1.00 84.50 94 GLY A O 1
ATOM 745 N N . TYR A 1 95 ? 31.087 7.036 -20.344 1.00 85.06 95 TYR A N 1
ATOM 746 C CA . TYR A 1 95 ? 30.081 6.198 -19.693 1.00 85.06 95 TYR A CA 1
ATOM 747 C C . TYR A 1 95 ? 29.519 5.102 -20.607 1.00 85.06 95 TYR A C 1
ATOM 749 O O . TYR A 1 95 ? 29.163 5.333 -21.761 1.00 85.06 95 TYR A O 1
ATOM 757 N N . SER A 1 96 ? 29.358 3.901 -20.050 1.00 86.62 96 SER A N 1
ATOM 758 C CA . SER A 1 96 ? 28.576 2.822 -20.663 1.00 86.62 96 SER A CA 1
ATOM 759 C C . SER A 1 96 ? 27.077 2.979 -20.380 1.00 86.62 96 SER A C 1
ATOM 761 O O . SER A 1 96 ? 26.671 3.516 -19.346 1.00 86.62 96 SER A O 1
ATOM 763 N N . ALA A 1 97 ? 26.231 2.431 -21.256 1.00 79.94 97 ALA A N 1
ATOM 764 C CA . ALA A 1 97 ? 24.780 2.406 -21.053 1.00 79.94 97 ALA A CA 1
ATOM 765 C C . ALA A 1 97 ? 24.379 1.708 -19.739 1.00 79.94 97 ALA A C 1
ATOM 767 O O . ALA A 1 97 ? 23.409 2.099 -19.094 1.00 79.94 97 ALA A O 1
ATOM 768 N N . GLN A 1 98 ? 25.139 0.695 -19.309 1.00 78.81 98 GLN A N 1
ATOM 769 C CA . GLN A 1 98 ? 24.915 -0.006 -18.044 1.00 78.81 98 GLN A CA 1
ATOM 770 C C . GLN A 1 98 ? 25.222 0.876 -16.828 1.00 78.81 98 GLN A C 1
ATOM 772 O O . GLN A 1 98 ? 24.501 0.793 -15.838 1.00 78.81 98 GLN A O 1
ATOM 777 N N . GLN A 1 99 ? 26.251 1.726 -16.895 1.00 83.06 99 GLN A N 1
ATOM 778 C CA . GLN A 1 99 ? 26.561 2.677 -15.822 1.00 83.06 99 GLN A CA 1
ATOM 779 C C . GLN A 1 99 ? 25.479 3.756 -15.701 1.00 83.06 99 GLN A C 1
ATOM 781 O O . GLN A 1 99 ? 25.058 4.041 -14.583 1.00 83.06 99 GLN A O 1
ATOM 786 N N . LEU A 1 100 ? 24.975 4.289 -16.823 1.00 81.19 100 LEU A N 1
ATOM 787 C CA . LEU A 1 100 ? 23.834 5.219 -16.811 1.00 81.19 100 LEU A CA 1
ATOM 788 C C . LEU A 1 100 ? 22.556 4.555 -16.284 1.00 81.19 100 LEU A C 1
ATOM 790 O O . LEU A 1 100 ? 21.807 5.159 -15.523 1.00 81.19 100 LEU A O 1
ATOM 794 N N . ALA A 1 101 ? 22.301 3.306 -16.674 1.00 78.88 101 ALA A N 1
ATOM 795 C CA . ALA A 1 101 ? 21.158 2.555 -16.168 1.00 78.88 101 ALA A CA 1
ATOM 796 C C . ALA A 1 101 ? 21.247 2.341 -14.655 1.00 78.88 101 ALA A C 1
ATOM 798 O O . ALA A 1 101 ? 20.258 2.522 -13.949 1.00 78.88 101 ALA A O 1
ATOM 799 N N . LEU A 1 102 ? 22.430 1.980 -14.152 1.00 81.06 102 LEU A N 1
ATOM 800 C CA . LEU A 1 102 ? 22.649 1.772 -12.726 1.00 81.06 102 LEU A CA 1
ATOM 801 C C . LEU A 1 102 ? 22.494 3.076 -11.938 1.00 81.06 102 LEU A C 1
ATOM 803 O O . LEU A 1 102 ? 21.811 3.074 -10.918 1.00 81.06 102 LEU A O 1
ATOM 807 N N . SER A 1 103 ? 23.075 4.186 -12.404 1.00 81.62 103 SER A N 1
ATOM 808 C CA . SER A 1 103 ? 22.912 5.482 -11.735 1.00 81.62 103 SER A CA 1
ATOM 809 C C . SER A 1 103 ? 21.455 5.940 -11.743 1.00 81.62 103 SER A C 1
ATOM 811 O O . SER A 1 103 ? 20.959 6.369 -10.706 1.00 81.62 103 SER A O 1
ATOM 813 N N . GLY A 1 104 ? 20.740 5.762 -12.858 1.00 79.56 104 GLY A N 1
ATOM 814 C CA . GLY A 1 104 ? 19.305 6.029 -12.945 1.00 79.56 104 GLY A CA 1
ATOM 815 C C . GLY A 1 104 ? 18.501 5.221 -11.926 1.00 79.56 104 GLY A C 1
ATOM 816 O O . GLY A 1 104 ? 17.718 5.797 -11.178 1.00 79.56 104 GLY A O 1
ATOM 817 N N . VAL A 1 105 ? 18.751 3.911 -11.821 1.00 78.50 105 VAL A N 1
ATOM 818 C CA . VAL A 1 105 ? 18.095 3.049 -10.822 1.00 78.50 105 VAL A CA 1
ATOM 819 C C . VAL A 1 105 ? 18.405 3.512 -9.397 1.00 78.50 105 VAL A C 1
ATOM 821 O O . VAL A 1 105 ? 17.486 3.631 -8.592 1.00 78.50 105 VAL A O 1
ATOM 824 N N . LEU A 1 106 ? 19.665 3.814 -9.077 1.00 82.44 106 LEU A N 1
ATOM 825 C CA . LEU A 1 106 ? 20.053 4.290 -7.743 1.00 82.44 106 LEU A CA 1
ATOM 826 C C . LEU A 1 106 ? 19.396 5.630 -7.392 1.00 82.44 106 LEU A C 1
ATOM 828 O O . LEU A 1 106 ? 18.931 5.800 -6.267 1.00 82.44 106 LEU A O 1
ATOM 832 N N . ILE A 1 107 ? 19.309 6.554 -8.351 1.00 84.38 107 ILE A N 1
ATOM 833 C CA . ILE A 1 107 ? 18.608 7.830 -8.179 1.00 84.38 107 ILE A CA 1
ATOM 834 C C . ILE A 1 107 ? 17.115 7.583 -7.957 1.00 84.38 107 ILE A C 1
ATOM 836 O O . ILE A 1 107 ? 16.549 8.129 -7.015 1.00 84.38 107 ILE A O 1
ATOM 840 N N . SER A 1 108 ? 16.474 6.728 -8.760 1.00 81.19 108 SER A N 1
ATOM 841 C CA . SER A 1 108 ? 15.059 6.381 -8.578 1.00 81.19 108 SER A CA 1
ATOM 842 C C . SER A 1 108 ? 14.788 5.761 -7.208 1.00 81.19 108 SER A C 1
ATOM 844 O O . SER A 1 108 ? 13.784 6.096 -6.587 1.00 81.19 108 SER A O 1
ATOM 846 N N . ILE A 1 109 ? 15.690 4.910 -6.707 1.00 81.94 109 ILE A N 1
ATOM 847 C CA . ILE A 1 109 ? 15.613 4.359 -5.347 1.00 81.94 109 ILE A CA 1
ATOM 848 C C . ILE A 1 109 ? 15.717 5.481 -4.320 1.00 81.94 109 ILE A C 1
ATOM 850 O O . ILE A 1 109 ? 14.837 5.621 -3.476 1.00 81.94 109 ILE A O 1
ATOM 854 N N . ALA A 1 110 ? 16.765 6.302 -4.400 1.00 86.38 110 ALA A N 1
ATOM 855 C CA . ALA A 1 110 ? 16.968 7.394 -3.457 1.00 86.38 110 ALA A CA 1
ATOM 856 C C . ALA A 1 110 ? 15.741 8.314 -3.408 1.00 86.38 110 ALA A C 1
ATOM 858 O O . ALA A 1 110 ? 15.258 8.630 -2.323 1.00 86.38 110 ALA A O 1
ATOM 859 N N . LEU A 1 111 ? 15.183 8.669 -4.568 1.00 87.81 111 LEU A N 1
ATOM 860 C CA . LEU A 1 111 ? 13.969 9.473 -4.669 1.00 87.81 111 LEU A CA 1
ATOM 861 C C . LEU A 1 111 ? 12.756 8.757 -4.068 1.00 87.81 111 LEU A C 1
ATOM 863 O O . LEU A 1 111 ? 12.070 9.356 -3.246 1.00 87.81 111 LEU A O 1
ATOM 867 N N . ALA A 1 112 ? 12.507 7.489 -4.406 1.00 85.50 112 ALA A N 1
ATOM 868 C CA . ALA A 1 112 ? 11.363 6.728 -3.895 1.00 85.50 112 ALA A CA 1
ATOM 869 C C . ALA A 1 112 ? 11.357 6.610 -2.360 1.00 85.50 112 ALA A C 1
ATOM 871 O O . ALA A 1 112 ? 10.298 6.693 -1.743 1.00 85.50 112 ALA A O 1
ATOM 872 N N . PHE A 1 113 ? 12.533 6.469 -1.741 1.00 87.81 113 PHE A N 1
ATOM 873 C CA . PHE A 1 113 ? 12.687 6.363 -0.285 1.00 87.81 113 PHE A CA 1
ATOM 874 C C . PHE A 1 113 ? 12.842 7.716 0.433 1.00 87.81 113 PHE A C 1
ATOM 876 O O . PHE A 1 113 ? 12.939 7.740 1.658 1.00 87.81 113 PHE A O 1
ATOM 883 N N . THR A 1 114 ? 12.855 8.838 -0.295 1.00 89.62 114 THR A N 1
ATOM 884 C CA . THR A 1 114 ? 12.950 10.189 0.285 1.00 89.62 114 THR A CA 1
ATOM 885 C C . THR A 1 114 ? 11.822 11.091 -0.222 1.00 89.62 114 THR A C 1
ATOM 887 O O . THR A 1 114 ? 10.715 11.064 0.316 1.00 89.62 114 THR A O 1
ATOM 890 N N . LEU A 1 115 ? 12.069 11.871 -1.277 1.00 89.94 115 LEU A N 1
ATOM 891 C CA . LEU A 1 115 ? 11.137 12.858 -1.824 1.00 89.94 115 LEU A CA 1
ATOM 892 C C . LEU A 1 115 ? 9.832 12.226 -2.314 1.00 89.94 115 LEU A C 1
ATOM 894 O O . LEU A 1 115 ? 8.770 12.821 -2.159 1.00 89.94 115 LEU A O 1
ATOM 898 N N . GLY A 1 116 ? 9.892 11.009 -2.852 1.00 89.44 116 GLY A N 1
ATOM 899 C CA . GLY A 1 116 ? 8.729 10.263 -3.322 1.00 89.44 116 GLY A CA 1
ATOM 900 C C . GLY A 1 116 ? 7.687 10.052 -2.227 1.00 89.44 116 GLY A C 1
ATOM 901 O O . GLY A 1 116 ? 6.495 10.165 -2.507 1.00 89.44 116 GLY A O 1
ATOM 902 N N . ILE A 1 117 ? 8.118 9.830 -0.982 1.00 93.00 117 ILE A N 1
ATOM 903 C CA . ILE A 1 117 ? 7.215 9.707 0.167 1.00 93.00 117 ILE A CA 1
ATOM 904 C C . ILE A 1 117 ? 6.519 11.047 0.418 1.00 93.00 117 ILE A C 1
ATOM 906 O O . ILE A 1 117 ? 5.297 11.095 0.488 1.00 93.00 117 ILE A O 1
ATOM 910 N N . ILE A 1 118 ? 7.279 12.144 0.477 1.00 92.50 118 ILE A N 1
ATOM 911 C CA . ILE A 1 118 ? 6.744 13.488 0.746 1.00 92.50 118 ILE A CA 1
ATOM 912 C C . ILE A 1 118 ? 5.720 13.897 -0.320 1.00 92.50 118 ILE A C 1
ATOM 914 O O . ILE A 1 118 ? 4.640 14.377 0.015 1.00 92.50 118 ILE A O 1
ATOM 918 N N . PHE A 1 119 ? 6.019 13.661 -1.599 1.00 91.19 119 PHE A N 1
ATOM 919 C CA . PHE A 1 119 ? 5.074 13.944 -2.681 1.00 91.19 119 PHE A CA 1
ATOM 920 C C . PHE A 1 119 ? 3.815 13.076 -2.593 1.00 91.19 119 PHE A C 1
ATOM 922 O O . PHE A 1 119 ? 2.708 13.588 -2.758 1.00 91.19 119 PHE A O 1
ATOM 929 N N . ASN A 1 120 ? 3.958 11.781 -2.289 1.00 92.50 120 ASN A N 1
ATOM 930 C CA . ASN A 1 120 ? 2.804 10.894 -2.135 1.00 92.50 120 ASN A CA 1
ATOM 931 C C . ASN A 1 120 ? 1.925 11.273 -0.939 1.00 92.50 120 ASN A C 1
ATOM 933 O O . ASN A 1 120 ? 0.714 11.084 -1.020 1.00 92.50 120 ASN A O 1
ATOM 937 N N . MET A 1 121 ? 2.487 11.859 0.126 1.00 93.81 121 MET A N 1
ATOM 938 C CA . MET A 1 121 ? 1.707 12.295 1.290 1.00 93.81 121 MET A CA 1
ATOM 939 C C . MET A 1 121 ? 0.594 13.280 0.934 1.00 93.81 121 MET A C 1
ATOM 941 O O . MET A 1 121 ? -0.419 13.285 1.619 1.00 93.81 121 MET A O 1
ATOM 945 N N . ILE A 1 122 ? 0.733 14.080 -0.127 1.00 93.31 122 ILE A N 1
ATOM 946 C CA . ILE A 1 122 ? -0.326 15.003 -0.568 1.00 93.31 122 ILE A CA 1
ATOM 947 C C . ILE A 1 122 ? -1.579 14.217 -0.982 1.00 93.31 122 ILE A C 1
ATOM 949 O O . ILE A 1 122 ? -2.691 14.549 -0.572 1.00 93.31 122 ILE A O 1
ATOM 953 N N . PHE A 1 123 ? -1.395 13.149 -1.759 1.00 91.94 123 PHE A N 1
ATOM 954 C CA . PHE A 1 123 ? -2.486 12.309 -2.248 1.00 91.94 123 PHE A CA 1
ATOM 955 C C . PHE A 1 123 ? -3.014 11.386 -1.153 1.00 91.94 123 PHE A C 1
ATOM 957 O O . PHE A 1 123 ? -4.219 11.343 -0.900 1.00 91.94 123 PHE A O 1
ATOM 964 N N . THR A 1 124 ? -2.113 10.704 -0.440 1.00 95.12 124 THR A N 1
ATOM 965 C CA . THR A 1 124 ? -2.519 9.773 0.616 1.00 95.12 124 THR A CA 1
ATOM 966 C C . THR A 1 124 ? -3.119 10.495 1.813 1.00 95.12 124 THR A C 1
ATOM 968 O O . THR A 1 124 ? -3.921 9.904 2.525 1.00 95.12 124 THR A O 1
ATOM 971 N N . PHE A 1 125 ? -2.816 11.778 2.036 1.00 96.31 125 PHE A N 1
ATOM 972 C CA . PHE A 1 125 ? -3.519 12.576 3.038 1.00 96.31 125 PHE A CA 1
ATOM 973 C C . PHE A 1 125 ? -5.011 12.666 2.721 1.00 96.31 125 PHE A C 1
ATOM 975 O O . PHE A 1 125 ? -5.822 12.435 3.613 1.00 96.31 125 PHE A O 1
ATOM 982 N N . GLY A 1 126 ? -5.378 12.949 1.467 1.00 94.19 126 GLY A N 1
ATOM 983 C CA . GLY A 1 126 ? -6.781 13.024 1.055 1.00 94.19 126 GLY A CA 1
ATOM 984 C C . GLY A 1 126 ? -7.529 11.712 1.303 1.00 94.19 126 GLY A C 1
ATOM 985 O O . GLY A 1 126 ? -8.621 11.717 1.872 1.00 94.19 126 GLY A O 1
ATOM 986 N N . GLU A 1 127 ? -6.908 10.583 0.958 1.00 96.44 127 GLU A N 1
ATOM 987 C CA . GLU A 1 127 ? -7.466 9.255 1.231 1.00 96.44 127 GLU A CA 1
ATOM 988 C C . GLU A 1 127 ? -7.563 8.963 2.735 1.00 96.44 127 GLU A C 1
ATOM 990 O O . GLU A 1 127 ? -8.634 8.633 3.246 1.00 96.44 127 GLU A O 1
ATOM 995 N N . GLU A 1 128 ? -6.464 9.114 3.477 1.00 97.31 128 GLU A N 1
ATOM 996 C CA . GLU A 1 128 ? -6.416 8.798 4.908 1.00 97.31 128 GLU A CA 1
ATOM 997 C C . GLU A 1 128 ? -7.296 9.723 5.752 1.00 97.31 128 GLU A C 1
ATOM 999 O O . GLU A 1 128 ? -7.825 9.297 6.783 1.00 97.31 128 GLU A O 1
ATOM 1004 N N . PHE A 1 129 ? -7.523 10.959 5.309 1.00 96.31 129 PHE A N 1
ATOM 1005 C CA . PHE A 1 129 ? -8.503 11.850 5.917 1.00 96.31 129 PHE A CA 1
ATOM 1006 C C . PHE A 1 129 ? -9.911 11.239 5.860 1.00 96.31 129 PHE A C 1
ATOM 1008 O O . PHE A 1 129 ? -10.605 11.190 6.878 1.00 96.31 129 PHE A O 1
ATOM 1015 N N . GLY A 1 130 ? -10.312 10.685 4.714 1.00 95.81 130 GLY A N 1
ATOM 1016 C CA . GLY A 1 130 ? -11.577 9.960 4.581 1.00 95.81 130 GLY A CA 1
ATOM 1017 C C . GLY A 1 130 ? -11.593 8.655 5.384 1.00 95.81 130 GLY A C 1
ATOM 1018 O O . GLY A 1 130 ? -12.494 8.420 6.193 1.00 95.81 130 GLY A O 1
ATOM 1019 N N . TRP A 1 131 ? -10.574 7.814 5.218 1.00 97.31 131 TRP A N 1
ATOM 1020 C CA . TRP A 1 131 ? -10.556 6.473 5.805 1.00 97.31 131 TRP A CA 1
ATOM 1021 C C . TRP A 1 131 ? -10.325 6.473 7.318 1.00 97.31 131 TRP A C 1
ATOM 1023 O O . TRP A 1 131 ? -11.110 5.888 8.063 1.00 97.31 131 TRP A O 1
ATOM 1033 N N . ARG A 1 132 ? -9.258 7.121 7.797 1.00 96.12 132 ARG A N 1
ATOM 1034 C CA . ARG A 1 132 ? -8.823 7.099 9.210 1.00 96.12 132 ARG A CA 1
ATOM 1035 C C . ARG A 1 132 ? -9.300 8.332 9.976 1.00 96.12 132 ARG A C 1
ATOM 1037 O O . ARG A 1 132 ? -9.444 8.261 11.197 1.00 96.12 132 ARG A O 1
ATOM 1044 N N . GLY A 1 133 ? -9.551 9.443 9.282 1.00 93.94 133 GLY A N 1
ATOM 1045 C CA . GLY A 1 133 ? -10.097 10.665 9.876 1.00 93.94 133 GLY A CA 1
ATOM 1046 C C . GLY A 1 133 ? -11.620 10.642 10.034 1.00 93.94 133 GLY A C 1
ATOM 1047 O O . GLY A 1 133 ? -12.124 11.077 11.067 1.00 93.94 133 GLY A O 1
ATOM 1048 N N . TYR A 1 134 ? -12.355 10.099 9.057 1.00 94.69 134 TYR A N 1
ATOM 1049 C CA . TYR A 1 134 ? -13.822 10.140 9.054 1.00 94.69 134 TYR A CA 1
ATOM 1050 C C . TYR A 1 134 ? -14.492 8.780 9.292 1.00 94.69 134 TYR A C 1
ATOM 1052 O O . TYR A 1 134 ? -15.326 8.667 10.198 1.00 94.69 134 TYR A O 1
ATOM 1060 N N . LEU A 1 135 ? -14.161 7.764 8.488 1.00 96.12 135 LEU A N 1
ATOM 1061 C CA . LEU A 1 135 ? -14.876 6.483 8.471 1.00 96.12 135 LEU A CA 1
ATOM 1062 C C . LEU A 1 135 ? -14.524 5.597 9.674 1.00 96.12 135 LEU A C 1
ATOM 1064 O O . LEU A 1 135 ? -15.419 5.154 10.395 1.00 96.12 135 LEU A O 1
ATOM 1068 N N . LEU A 1 136 ? -13.231 5.377 9.929 1.00 94.88 136 LEU A N 1
ATOM 1069 C CA . LEU A 1 136 ? -12.761 4.497 11.001 1.00 94.88 136 LEU A CA 1
ATOM 1070 C C . LEU A 1 136 ? -13.294 4.903 12.392 1.00 94.88 136 LEU A C 1
ATOM 1072 O O . LEU A 1 136 ? -13.775 4.015 13.096 1.00 94.88 136 LEU A O 1
ATOM 1076 N N . PRO A 1 137 ? -13.298 6.192 12.802 1.00 93.06 137 PRO A N 1
ATOM 1077 C CA . PRO A 1 137 ? -13.856 6.587 14.097 1.00 93.06 137 PRO A CA 1
ATOM 1078 C C . PRO A 1 137 ? -15.354 6.304 14.241 1.00 93.06 137 PRO A C 1
ATOM 1080 O O . PRO A 1 137 ? -15.805 5.924 15.316 1.00 93.06 137 PRO A O 1
ATOM 1083 N N . ARG A 1 138 ? -16.128 6.425 13.155 1.00 93.75 138 ARG A N 1
ATOM 1084 C CA . ARG A 1 138 ? -17.574 6.135 13.156 1.00 93.75 138 ARG A CA 1
ATOM 1085 C C . ARG A 1 138 ? -17.878 4.645 13.241 1.00 93.75 138 ARG A C 1
ATOM 1087 O O . ARG A 1 138 ? -18.918 4.267 13.765 1.00 93.75 138 ARG A O 1
ATOM 1094 N N . LEU A 1 139 ? -16.970 3.808 12.747 1.00 94.88 139 LEU A N 1
ATOM 1095 C CA . LEU A 1 139 ? -17.069 2.354 12.853 1.00 94.88 139 LEU A CA 1
ATOM 1096 C C . LEU A 1 139 ? -16.458 1.808 14.150 1.00 94.88 139 LEU A C 1
ATOM 1098 O O . LEU A 1 139 ? -16.729 0.666 14.509 1.00 94.88 139 LEU A O 1
ATOM 1102 N N . ALA A 1 140 ? -15.659 2.598 14.872 1.00 92.19 140 ALA A N 1
ATOM 1103 C CA . ALA A 1 140 ? -14.996 2.178 16.105 1.00 92.19 140 ALA A CA 1
ATOM 1104 C C . ALA A 1 140 ? -15.931 1.617 17.199 1.00 92.19 140 ALA A C 1
ATOM 1106 O O . ALA A 1 140 ? -15.495 0.685 17.881 1.00 92.19 140 ALA A O 1
ATOM 1107 N N . PRO A 1 141 ? -17.197 2.072 17.356 1.00 92.06 141 PRO A N 1
ATOM 1108 C CA . PRO A 1 141 ? -18.152 1.452 18.279 1.00 92.06 141 PRO A CA 1
ATOM 1109 C C . PRO A 1 141 ? -18.444 -0.029 17.991 1.00 92.06 141 PRO A C 1
ATOM 1111 O O . PRO A 1 141 ? -18.826 -0.758 18.900 1.00 92.06 141 PRO A O 1
ATOM 1114 N N . LEU A 1 142 ? -18.222 -0.502 16.758 1.00 92.31 142 LEU A N 1
ATOM 1115 C CA . LEU A 1 142 ? -18.332 -1.922 16.397 1.00 92.31 142 LEU A CA 1
ATOM 1116 C C . LEU A 1 142 ? -17.136 -2.754 16.896 1.00 92.31 142 LEU A C 1
ATOM 1118 O O . LEU A 1 142 ? -17.128 -3.972 16.752 1.00 92.31 142 LEU A O 1
ATOM 1122 N N . GLY A 1 143 ? -16.112 -2.113 17.465 1.00 92.81 143 GLY A N 1
ATOM 1123 C CA . GLY A 1 143 ? -14.824 -2.708 17.807 1.00 92.81 143 GLY A CA 1
ATOM 1124 C C . GLY A 1 143 ? -13.791 -2.492 16.700 1.00 92.81 143 GLY A C 1
ATOM 1125 O O . GLY A 1 143 ? -14.090 -2.566 15.509 1.00 92.81 143 GLY A O 1
ATOM 1126 N N . GLY A 1 144 ? -12.538 -2.231 17.079 1.00 93.62 144 GLY A N 1
ATOM 1127 C CA . GLY A 1 144 ? -11.536 -1.762 16.118 1.00 93.62 144 GLY A CA 1
ATOM 1128 C C . GLY A 1 144 ? -11.090 -2.793 15.074 1.00 93.62 144 GLY A C 1
ATOM 1129 O O . GLY A 1 144 ? -10.665 -2.395 13.993 1.00 93.62 144 GLY A O 1
ATOM 1130 N N . ILE A 1 145 ? -11.259 -4.098 15.329 1.00 96.56 145 ILE A N 1
ATOM 1131 C CA . ILE A 1 145 ? -11.056 -5.143 14.307 1.00 96.56 145 ILE A CA 1
ATOM 1132 C C . ILE A 1 145 ? -12.102 -5.001 13.196 1.00 96.56 145 ILE A C 1
ATOM 1134 O O . ILE A 1 145 ? -11.743 -4.877 12.028 1.00 96.56 145 ILE A O 1
ATOM 1138 N N . TYR A 1 146 ? -13.388 -4.966 13.555 1.00 96.62 146 TYR A N 1
ATOM 1139 C CA . TYR A 1 146 ? -14.477 -4.824 12.588 1.00 96.62 146 TYR A CA 1
ATOM 1140 C C . TYR A 1 146 ? -14.406 -3.481 11.863 1.00 96.62 146 TYR A C 1
ATOM 1142 O O . TYR A 1 146 ? -14.540 -3.439 10.641 1.00 96.62 146 TYR A O 1
ATOM 1150 N N . ALA A 1 147 ? -14.099 -2.402 12.587 1.00 96.19 147 ALA A N 1
ATOM 1151 C CA . ALA A 1 147 ? -13.903 -1.083 11.999 1.00 96.19 147 ALA A CA 1
ATOM 1152 C C . ALA A 1 147 ? -12.799 -1.085 10.928 1.00 96.19 147 ALA A C 1
ATOM 1154 O O . ALA A 1 147 ? -13.002 -0.561 9.829 1.00 96.19 147 ALA A O 1
ATOM 1155 N N . ALA A 1 148 ? -11.655 -1.714 11.215 1.00 97.12 148 ALA A N 1
ATOM 1156 C CA . ALA A 1 148 ? -10.546 -1.820 10.274 1.00 97.12 148 ALA A CA 1
ATOM 1157 C C . ALA A 1 148 ? -10.895 -2.685 9.054 1.00 97.12 148 ALA A C 1
ATOM 1159 O O . ALA A 1 148 ? -10.620 -2.274 7.925 1.00 97.12 148 ALA A O 1
ATOM 1160 N N . ILE A 1 149 ? -11.530 -3.845 9.262 1.00 98.38 149 ILE A N 1
ATOM 1161 C CA . ILE A 1 149 ? -11.936 -4.752 8.177 1.00 98.38 149 ILE A CA 1
ATOM 1162 C C . ILE A 1 149 ? -12.928 -4.058 7.242 1.00 98.38 149 ILE A C 1
ATOM 1164 O O . ILE A 1 149 ? -12.686 -4.012 6.039 1.00 98.38 149 ILE A O 1
ATOM 1168 N N . ILE A 1 150 ? -13.999 -3.465 7.776 1.00 98.38 150 ILE A N 1
ATOM 1169 C CA . ILE A 1 150 ? -15.022 -2.781 6.970 1.00 98.38 150 ILE A CA 1
ATOM 1170 C C . ILE A 1 150 ? -14.394 -1.626 6.180 1.00 98.38 150 ILE A C 1
ATOM 1172 O O . ILE A 1 150 ? -14.604 -1.524 4.972 1.00 98.38 150 ILE A O 1
ATOM 1176 N N . THR A 1 151 ? -13.562 -0.806 6.833 1.00 98.00 151 THR A N 1
ATOM 1177 C CA . THR A 1 151 ? -12.826 0.284 6.167 1.00 98.00 151 THR A CA 1
ATOM 1178 C C . THR A 1 151 ? -11.953 -0.253 5.030 1.00 98.00 151 THR A C 1
ATOM 1180 O O . THR A 1 151 ? -11.950 0.303 3.936 1.00 98.00 151 THR A O 1
ATOM 1183 N N . GLY A 1 152 ? -11.251 -1.366 5.256 1.00 98.00 152 GLY A N 1
ATOM 1184 C CA . GLY A 1 152 ? -10.371 -1.974 4.262 1.00 98.00 152 GLY A CA 1
ATOM 1185 C C . GLY A 1 152 ? -11.120 -2.578 3.077 1.00 98.00 152 GLY A C 1
ATOM 1186 O O . GLY A 1 152 ? -10.666 -2.439 1.944 1.00 98.00 152 GLY A O 1
ATOM 1187 N N . VAL A 1 153 ? -12.284 -3.190 3.311 1.00 98.56 153 VAL A N 1
ATOM 1188 C CA . VAL A 1 153 ? -13.152 -3.704 2.241 1.00 98.56 153 VAL A CA 1
ATOM 1189 C C . VAL A 1 153 ? -13.666 -2.560 1.375 1.00 98.56 153 VAL A C 1
ATOM 1191 O O . VAL A 1 153 ? -13.539 -2.625 0.155 1.00 98.56 153 VAL A O 1
ATOM 1194 N N . ILE A 1 154 ? -14.191 -1.494 1.989 1.00 98.44 154 ILE A N 1
ATOM 1195 C CA . ILE A 1 154 ? -14.686 -0.321 1.254 1.00 98.44 154 ILE A CA 1
ATOM 1196 C C . ILE A 1 154 ? -13.554 0.308 0.436 1.00 98.44 154 ILE A C 1
ATOM 1198 O O . ILE A 1 154 ? -13.737 0.590 -0.747 1.00 98.44 154 ILE A O 1
ATOM 1202 N N . TRP A 1 155 ? -12.368 0.457 1.030 1.00 98.00 155 TRP A N 1
ATOM 1203 C CA . TRP A 1 155 ? -11.197 0.987 0.335 1.00 98.00 155 TRP A CA 1
ATOM 1204 C C . TRP A 1 155 ? -10.752 0.090 -0.831 1.00 98.00 155 TRP A C 1
ATOM 1206 O O . TRP A 1 155 ? -10.446 0.588 -1.910 1.00 98.00 155 TRP A O 1
ATOM 1216 N N . GLY A 1 156 ? -10.785 -1.234 -0.675 1.00 96.62 156 GLY A N 1
ATOM 1217 C CA . GLY A 1 156 ? -10.466 -2.171 -1.758 1.00 96.62 156 GLY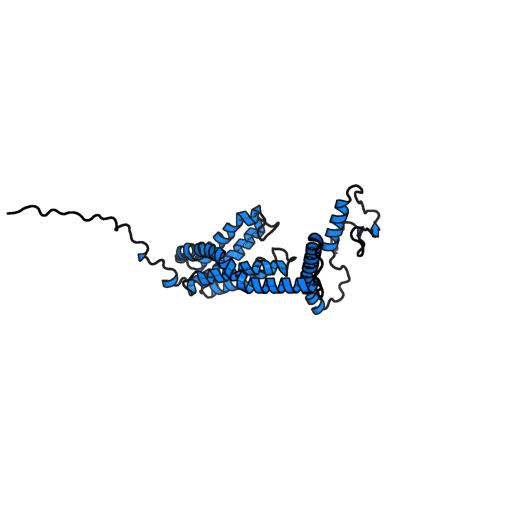 A CA 1
ATOM 1218 C C . GLY A 1 156 ? -11.469 -2.104 -2.908 1.00 96.62 156 GLY A C 1
ATOM 1219 O O . GLY A 1 156 ? -11.080 -2.033 -4.072 1.00 96.62 156 GLY A O 1
ATOM 1220 N N . LEU A 1 157 ? -12.764 -2.046 -2.588 1.00 97.50 157 LEU A N 1
ATOM 1221 C CA . LEU A 1 157 ? -13.835 -1.917 -3.579 1.00 97.50 157 LEU A CA 1
ATOM 1222 C C . LEU A 1 157 ? -13.837 -0.556 -4.283 1.00 97.50 157 LEU A C 1
ATOM 1224 O O . LEU A 1 157 ? -14.230 -0.482 -5.445 1.00 97.50 157 LEU A O 1
ATOM 1228 N N . TRP A 1 158 ? -13.350 0.504 -3.635 1.00 97.19 158 TRP A N 1
ATOM 1229 C CA . TRP A 1 158 ? -13.170 1.813 -4.270 1.00 97.19 158 TRP A CA 1
ATOM 1230 C C . TRP A 1 158 ? -12.226 1.756 -5.487 1.00 97.19 158 TRP A C 1
ATOM 1232 O O . TRP A 1 158 ? -12.391 2.525 -6.431 1.00 97.19 158 TRP A O 1
ATOM 1242 N N . HIS A 1 159 ? -11.313 0.782 -5.536 1.00 94.94 159 HIS A N 1
ATOM 1243 C CA . HIS A 1 159 ? -10.437 0.557 -6.689 1.00 94.94 159 HIS A CA 1
ATOM 1244 C C . HIS A 1 159 ? -11.103 -0.219 -7.836 1.00 94.94 159 HIS A C 1
ATOM 1246 O O . HIS A 1 159 ? -10.522 -0.324 -8.917 1.00 94.94 159 HIS A O 1
ATOM 1252 N N . ALA A 1 160 ? -12.301 -0.779 -7.634 1.00 95.31 160 ALA A N 1
ATOM 1253 C CA . ALA A 1 160 ? -12.934 -1.678 -8.596 1.00 95.31 160 ALA A CA 1
ATOM 1254 C C . ALA A 1 160 ? -13.072 -1.093 -10.013 1.00 95.31 160 ALA A C 1
ATOM 1256 O O . ALA A 1 160 ? -12.730 -1.815 -10.949 1.00 95.31 160 ALA A O 1
ATOM 1257 N N . PRO A 1 161 ? -13.483 0.178 -10.221 1.00 94.50 161 PRO A N 1
ATOM 1258 C CA . PRO A 1 161 ? -13.591 0.728 -11.571 1.00 94.50 161 PRO A CA 1
ATOM 1259 C C . PRO A 1 161 ? -12.249 0.725 -12.309 1.00 94.50 161 PRO A C 1
ATOM 1261 O O . PRO A 1 161 ? -12.184 0.315 -13.462 1.00 94.50 161 PRO A O 1
ATOM 1264 N N . LEU A 1 162 ? -11.166 1.110 -11.631 1.00 92.06 162 LEU A N 1
ATOM 1265 C CA . LEU A 1 162 ? -9.831 1.157 -12.228 1.00 92.06 162 LEU A CA 1
ATOM 1266 C C . LEU A 1 162 ? -9.278 -0.249 -12.494 1.00 92.06 162 LEU A C 1
ATOM 1268 O O . LEU A 1 162 ? -8.673 -0.497 -13.532 1.00 92.06 162 LEU A O 1
ATOM 1272 N N . ILE A 1 163 ? -9.508 -1.198 -11.586 1.00 91.38 163 ILE A N 1
ATOM 1273 C CA . ILE A 1 163 ? -9.013 -2.573 -11.745 1.00 91.38 163 ILE A CA 1
ATOM 1274 C C . ILE A 1 163 ? -9.774 -3.305 -12.854 1.00 91.38 163 ILE A C 1
ATOM 1276 O O . ILE A 1 163 ? -9.164 -3.948 -13.703 1.00 91.38 163 ILE A O 1
ATOM 1280 N N . VAL A 1 164 ? -11.104 -3.223 -12.851 1.00 92.44 164 VAL A N 1
ATOM 1281 C CA . VAL A 1 164 ? -11.945 -4.010 -13.762 1.00 92.44 164 VAL A CA 1
ATOM 1282 C C . VAL A 1 164 ? -11.927 -3.441 -15.181 1.00 92.44 164 VAL A C 1
ATOM 1284 O O . VAL A 1 164 ? -11.978 -4.221 -16.130 1.00 92.44 164 VAL A O 1
ATOM 1287 N N . LEU A 1 165 ? -11.839 -2.114 -15.336 1.00 90.88 165 LEU A N 1
ATOM 1288 C CA . LEU A 1 165 ? -11.898 -1.460 -16.648 1.00 90.88 165 LEU A CA 1
ATOM 1289 C C . LEU A 1 165 ? -10.516 -1.212 -17.267 1.00 90.88 165 LEU A C 1
ATOM 1291 O O . LEU A 1 165 ? -10.368 -1.385 -18.472 1.00 90.88 165 LEU A O 1
ATOM 1295 N N . ASP A 1 166 ? -9.522 -0.821 -16.465 1.00 89.25 166 ASP A N 1
ATOM 1296 C CA . ASP A 1 166 ? -8.184 -0.423 -16.945 1.00 89.25 166 ASP A CA 1
ATOM 1297 C C . ASP A 1 166 ? -7.086 -1.435 -16.562 1.00 89.25 166 ASP A C 1
ATOM 1299 O O . ASP A 1 166 ? -5.949 -1.356 -17.021 1.00 89.25 166 ASP A O 1
ATOM 1303 N N . GLY A 1 167 ? -7.407 -2.435 -15.732 1.00 85.06 167 GLY A N 1
ATOM 1304 C CA . GLY A 1 167 ? -6.414 -3.397 -15.250 1.00 85.06 167 GLY A CA 1
ATOM 1305 C C . GLY A 1 167 ? -5.431 -2.789 -14.249 1.00 85.06 167 GLY A C 1
ATOM 1306 O O . GLY A 1 167 ? -4.319 -3.297 -14.105 1.00 85.06 167 GLY A O 1
ATOM 1307 N N . TYR A 1 168 ? -5.817 -1.710 -13.560 1.00 85.00 168 TYR A N 1
ATOM 1308 C CA . TYR A 1 168 ? -4.980 -1.027 -12.574 1.00 85.00 168 TYR A CA 1
ATOM 1309 C C . TYR A 1 168 ? -4.368 -2.018 -11.573 1.00 85.00 168 TYR A C 1
ATOM 1311 O O . TYR A 1 168 ? -5.083 -2.799 -10.947 1.00 85.00 168 TYR A O 1
ATOM 1319 N N . ASN A 1 169 ? -3.037 -2.012 -11.443 1.00 83.75 169 ASN A N 1
ATOM 1320 C CA . ASN A 1 169 ? -2.220 -2.963 -10.668 1.00 83.75 169 ASN A CA 1
ATOM 1321 C C . ASN A 1 169 ? -2.319 -4.457 -11.045 1.00 83.75 169 ASN A C 1
ATOM 1323 O O . ASN A 1 169 ? -1.407 -5.205 -10.705 1.00 83.75 169 ASN A O 1
ATOM 1327 N N . TYR A 1 170 ? -3.361 -4.891 -11.755 1.00 87.06 170 TYR A N 1
ATOM 1328 C CA . TYR A 1 170 ? -3.647 -6.289 -12.091 1.00 87.06 170 TYR A CA 1
ATOM 1329 C C . TYR A 1 170 ? -4.062 -6.447 -13.565 1.00 87.06 170 TYR A C 1
ATOM 1331 O O . TYR A 1 170 ? -5.191 -6.865 -13.860 1.00 87.06 170 TYR A O 1
ATOM 1339 N N . PRO A 1 171 ? -3.177 -6.110 -14.521 1.00 85.38 171 PRO A N 1
ATOM 1340 C CA . PRO A 1 171 ? -3.500 -6.166 -15.941 1.00 85.38 171 PRO A CA 1
ATOM 1341 C C . PRO A 1 171 ? -3.864 -7.597 -16.355 1.00 85.38 171 PRO A C 1
ATOM 1343 O O . PRO A 1 171 ? -3.130 -8.541 -16.076 1.00 85.38 171 PRO A O 1
ATOM 1346 N N . GLY A 1 172 ? -5.014 -7.763 -17.015 1.00 86.75 172 GLY A N 1
ATOM 1347 C CA . GLY A 1 172 ? -5.520 -9.074 -17.446 1.00 86.75 172 GLY A CA 1
ATOM 1348 C C . GLY A 1 172 ? -6.242 -9.893 -16.365 1.00 86.75 172 GLY A C 1
ATOM 1349 O O . GLY A 1 172 ? -6.741 -10.976 -16.670 1.00 86.75 172 GLY A O 1
ATOM 1350 N N . HIS A 1 173 ? -6.361 -9.384 -15.133 1.00 87.56 173 HIS A N 1
ATOM 1351 C CA . HIS A 1 173 ? -6.975 -10.097 -14.005 1.00 87.56 173 HIS A CA 1
ATOM 1352 C C . HIS A 1 173 ? -8.050 -9.255 -13.287 1.00 87.56 173 HIS A C 1
ATOM 1354 O O . HIS A 1 173 ? -7.900 -8.969 -12.101 1.00 87.56 173 HIS A O 1
ATOM 1360 N N . PRO A 1 174 ? -9.167 -8.885 -13.940 1.00 89.88 174 PRO A N 1
ATOM 1361 C CA . PRO A 1 174 ? -10.125 -7.922 -13.385 1.00 89.88 174 PRO A CA 1
ATOM 1362 C C . PRO A 1 174 ? -10.756 -8.385 -12.060 1.00 89.88 174 PRO A C 1
ATOM 1364 O O . PRO A 1 174 ? -10.711 -7.678 -11.057 1.00 89.88 174 PRO A O 1
ATOM 1367 N N . TRP A 1 175 ? -11.305 -9.604 -12.020 1.00 92.25 175 TRP A N 1
ATOM 1368 C CA . TRP A 1 175 ? -12.010 -10.115 -10.837 1.00 92.25 175 TRP A CA 1
ATOM 1369 C C . TRP A 1 175 ? -11.066 -10.659 -9.768 1.00 92.25 175 TRP A C 1
ATOM 1371 O O . TRP A 1 175 ? -11.232 -10.382 -8.582 1.00 92.25 175 TRP A O 1
ATOM 1381 N N . PHE A 1 176 ? -10.050 -11.418 -10.187 1.00 91.44 176 PHE A N 1
ATOM 1382 C CA . PHE A 1 176 ? -9.065 -11.972 -9.261 1.00 91.44 176 PHE A CA 1
ATOM 1383 C C . PHE A 1 176 ? -8.196 -10.866 -8.647 1.00 91.44 176 PHE A C 1
ATOM 1385 O O . PHE A 1 176 ? -7.975 -10.858 -7.438 1.00 91.44 176 PHE A O 1
ATOM 1392 N N . GLY A 1 177 ? -7.784 -9.887 -9.456 1.00 90.12 177 GLY A N 1
ATOM 1393 C CA . GLY A 1 177 ? -7.065 -8.700 -9.006 1.00 90.12 177 GLY A CA 1
ATOM 1394 C C . GLY A 1 177 ? -7.880 -7.853 -8.035 1.00 90.12 177 GLY A C 1
ATOM 1395 O O . GLY A 1 177 ? -7.345 -7.425 -7.017 1.00 90.12 177 GLY A O 1
ATOM 1396 N N . LEU A 1 178 ? -9.188 -7.687 -8.264 1.00 94.56 178 LEU A N 1
ATOM 1397 C CA . LEU A 1 178 ? -10.061 -7.008 -7.301 1.00 94.56 178 LEU A CA 1
ATOM 1398 C C . LEU A 1 178 ? -10.111 -7.748 -5.956 1.00 94.56 178 LEU A C 1
ATOM 1400 O O . LEU A 1 178 ? -9.980 -7.122 -4.906 1.00 94.56 178 LEU A O 1
ATOM 1404 N N . GLY A 1 179 ? -10.240 -9.078 -5.974 1.00 95.50 179 GLY A N 1
ATOM 1405 C CA . GLY A 1 179 ? -10.184 -9.889 -4.754 1.00 95.50 179 GLY A CA 1
ATOM 1406 C C . GLY A 1 179 ? -8.861 -9.718 -4.003 1.00 95.50 179 GLY A C 1
ATOM 1407 O O . GLY A 1 179 ? -8.856 -9.501 -2.791 1.00 95.50 179 GLY A O 1
ATOM 1408 N N . MET A 1 180 ? -7.737 -9.735 -4.724 1.00 93.19 180 MET A N 1
ATOM 1409 C CA . MET A 1 180 ? -6.425 -9.492 -4.124 1.00 93.19 180 MET A CA 1
ATOM 1410 C C . MET A 1 180 ? -6.283 -8.072 -3.576 1.00 93.19 180 MET A C 1
ATOM 1412 O O . MET A 1 180 ? -5.745 -7.900 -2.484 1.00 93.19 180 MET A O 1
ATOM 1416 N N . MET A 1 181 ? -6.802 -7.066 -4.287 1.00 94.31 181 MET A N 1
ATOM 1417 C CA . MET A 1 181 ? -6.813 -5.685 -3.811 1.00 94.31 181 MET A C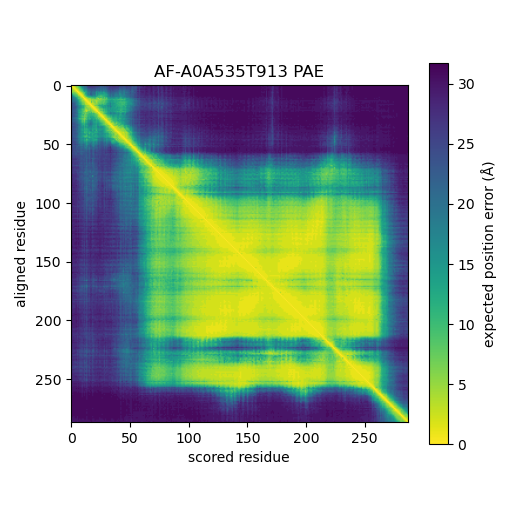A 1
ATOM 1418 C C . MET A 1 181 ? -7.573 -5.567 -2.493 1.00 94.31 181 MET A C 1
ATOM 1420 O O . MET A 1 181 ? -7.067 -4.955 -1.562 1.00 94.31 181 MET A O 1
ATOM 1424 N N . VAL A 1 182 ? -8.744 -6.196 -2.373 1.00 97.06 182 VAL A N 1
ATOM 1425 C CA . VAL A 1 182 ? -9.514 -6.186 -1.120 1.00 97.06 182 VAL A CA 1
ATOM 1426 C C . VAL A 1 182 ? -8.728 -6.834 0.023 1.00 97.06 182 VAL A C 1
ATOM 1428 O O . VAL A 1 182 ? -8.682 -6.288 1.123 1.00 97.06 182 VAL A O 1
ATOM 1431 N N . ILE A 1 183 ? -8.061 -7.967 -0.215 1.00 96.56 183 ILE A N 1
ATOM 1432 C CA . ILE A 1 183 ? -7.223 -8.616 0.810 1.00 96.56 183 ILE A CA 1
ATOM 1433 C C . ILE A 1 183 ? -6.056 -7.700 1.215 1.00 96.56 183 ILE A C 1
ATOM 1435 O O . ILE A 1 183 ? -5.740 -7.572 2.405 1.00 96.56 183 ILE A O 1
ATOM 1439 N N . PHE A 1 184 ? -5.441 -7.032 0.239 1.00 94.56 184 PHE A N 1
ATOM 1440 C CA . PHE A 1 184 ? -4.364 -6.072 0.455 1.00 94.56 184 PHE A CA 1
ATOM 1441 C C . PHE A 1 184 ? -4.818 -4.883 1.305 1.00 94.56 184 PHE A C 1
ATOM 1443 O O . PHE A 1 184 ? -4.224 -4.606 2.352 1.00 94.56 184 PHE A O 1
ATOM 1450 N N . THR A 1 185 ? -5.904 -4.219 0.912 1.00 97.12 185 THR A N 1
ATOM 1451 C CA . THR A 1 185 ? -6.425 -3.046 1.618 1.00 97.12 185 THR A CA 1
ATOM 1452 C C . THR A 1 185 ? -6.973 -3.400 2.992 1.00 97.12 185 THR A C 1
ATOM 1454 O O . THR A 1 185 ? -6.798 -2.610 3.914 1.00 97.12 185 THR A O 1
ATOM 1457 N N . VAL A 1 186 ? -7.570 -4.582 3.192 1.00 98.25 186 VAL A N 1
ATOM 1458 C CA . VAL A 1 186 ? -7.959 -5.069 4.530 1.00 98.25 186 VAL A CA 1
ATOM 1459 C C . VAL A 1 186 ? -6.737 -5.233 5.428 1.00 98.25 186 VAL A C 1
ATOM 1461 O O . VAL A 1 186 ? -6.728 -4.709 6.544 1.00 98.25 186 VAL A O 1
ATOM 1464 N N . SER A 1 187 ? -5.682 -5.879 4.933 1.00 97.00 187 SER A N 1
ATOM 1465 C CA . SER A 1 187 ? -4.448 -6.092 5.700 1.00 97.00 187 SER A CA 1
ATOM 1466 C C . SER A 1 187 ? -3.802 -4.764 6.109 1.00 97.00 187 SER A C 1
ATOM 1468 O O . SER A 1 187 ? -3.488 -4.553 7.284 1.00 97.00 187 SER A O 1
ATOM 1470 N N . LEU A 1 188 ? -3.680 -3.820 5.170 1.00 96.56 188 LEU A N 1
ATOM 1471 C CA . LEU A 1 188 ? -3.177 -2.476 5.466 1.00 96.56 188 LEU A CA 1
ATOM 1472 C C . LEU A 1 188 ? -4.120 -1.668 6.355 1.00 96.56 188 LEU A C 1
ATOM 1474 O O . LEU A 1 188 ? -3.659 -0.916 7.211 1.00 96.56 188 LEU A O 1
ATOM 1478 N N . SER A 1 189 ? -5.432 -1.819 6.190 1.00 97.81 189 SER A N 1
ATOM 1479 C CA . SER A 1 189 ? -6.416 -1.128 7.022 1.00 97.81 189 SER A CA 1
ATOM 1480 C C . SER A 1 189 ? -6.277 -1.502 8.487 1.00 97.81 189 SER A C 1
ATOM 1482 O O . SER A 1 189 ? -6.311 -0.616 9.336 1.00 97.81 189 SER A O 1
ATOM 1484 N N . MET A 1 190 ? -5.988 -2.766 8.795 1.00 97.81 190 MET A N 1
ATOM 1485 C CA . MET A 1 190 ? -5.677 -3.191 10.162 1.00 97.81 190 MET A CA 1
ATOM 1486 C C . MET A 1 190 ? -4.406 -2.519 10.695 1.00 97.81 190 MET A C 1
ATOM 1488 O O . MET A 1 190 ? -4.416 -1.969 11.795 1.00 97.81 190 MET A O 1
ATOM 1492 N N . ILE A 1 191 ? -3.330 -2.473 9.908 1.00 97.75 191 ILE A N 1
ATOM 1493 C CA . ILE A 1 191 ? -2.075 -1.824 10.323 1.00 97.75 191 ILE A CA 1
ATOM 1494 C C . ILE A 1 191 ? -2.277 -0.315 10.539 1.00 97.75 191 ILE A C 1
ATOM 1496 O O . ILE A 1 191 ? -1.831 0.241 11.543 1.00 97.75 191 ILE A O 1
ATOM 1500 N N . PHE A 1 192 ? -2.981 0.364 9.636 1.00 97.62 192 PHE A N 1
ATOM 1501 C CA . PHE A 1 192 ? -3.197 1.810 9.733 1.00 97.62 192 PHE A CA 1
ATOM 1502 C C . PHE A 1 192 ? -4.224 2.166 10.807 1.00 97.62 192 PHE A C 1
ATOM 1504 O O . PHE A 1 192 ? -4.078 3.199 11.455 1.00 97.62 192 PHE A O 1
ATOM 1511 N N . ALA A 1 193 ? -5.225 1.317 11.052 1.00 96.50 193 ALA A N 1
ATOM 1512 C CA . ALA A 1 193 ? -6.125 1.475 12.190 1.00 96.50 193 ALA A CA 1
ATOM 1513 C C . ALA A 1 193 ? -5.351 1.389 13.509 1.00 96.50 193 ALA A C 1
ATOM 1515 O O . ALA A 1 193 ? -5.539 2.233 14.381 1.00 96.50 193 ALA A O 1
ATOM 1516 N N . TRP A 1 194 ? -4.412 0.444 13.628 1.00 96.69 194 TRP A N 1
ATOM 1517 C CA . TRP A 1 194 ? -3.506 0.387 14.775 1.00 96.69 194 TRP A CA 1
ATOM 1518 C C . TRP A 1 194 ? -2.683 1.676 14.925 1.00 96.69 194 TRP A C 1
ATOM 1520 O O . TRP A 1 194 ? -2.672 2.261 16.010 1.00 96.69 194 TRP A O 1
ATOM 1530 N N . LEU A 1 195 ? -2.057 2.168 13.849 1.00 96.31 195 LEU A N 1
ATOM 1531 C CA . LEU A 1 195 ? -1.328 3.444 13.874 1.00 96.31 195 LEU A CA 1
ATOM 1532 C C . LEU A 1 195 ? -2.226 4.602 14.331 1.00 96.31 195 LEU A C 1
ATOM 1534 O O . LEU A 1 195 ? -1.821 5.400 15.179 1.00 96.31 195 LEU A O 1
ATOM 1538 N N . ARG A 1 196 ? -3.457 4.673 13.818 1.00 94.44 196 ARG A N 1
ATOM 1539 C CA . ARG A 1 196 ? -4.428 5.719 14.152 1.00 94.44 196 ARG A CA 1
ATOM 1540 C C . ARG A 1 196 ? -4.886 5.650 15.609 1.00 94.44 196 ARG A C 1
ATOM 1542 O O . ARG A 1 196 ? -4.980 6.695 16.252 1.00 94.44 196 ARG A O 1
ATOM 1549 N N . PHE A 1 197 ? -5.165 4.459 16.136 1.00 93.50 197 PHE A N 1
ATOM 1550 C CA . PHE A 1 197 ? -5.602 4.286 17.526 1.00 93.50 197 PHE A CA 1
ATOM 1551 C C . PHE A 1 197 ? -4.486 4.589 18.524 1.00 93.50 197 PHE A C 1
ATOM 1553 O O . PHE A 1 197 ? -4.749 5.213 19.548 1.00 93.50 197 PHE A O 1
ATOM 1560 N N . ARG A 1 198 ? -3.238 4.220 18.206 1.00 93.00 198 ARG A N 1
ATOM 1561 C CA . ARG A 1 198 ? -2.085 4.464 19.087 1.00 93.00 198 ARG A CA 1
ATOM 1562 C C . ARG A 1 198 ? -1.588 5.901 19.068 1.00 93.00 198 ARG A C 1
ATOM 1564 O O . ARG A 1 198 ? -1.080 6.365 20.079 1.00 93.00 198 ARG A O 1
ATOM 1571 N N . SER A 1 199 ? -1.676 6.575 17.926 1.00 92.94 199 SER A N 1
ATOM 1572 C CA . SER A 1 199 ? -1.146 7.934 17.782 1.00 92.94 199 SER A CA 1
ATOM 1573 C C . SER A 1 199 ? -2.173 9.035 18.021 1.00 92.94 199 SER A C 1
ATOM 1575 O O . SER A 1 199 ? -1.781 10.187 18.169 1.00 92.94 199 SER A O 1
ATOM 1577 N N . GLY A 1 200 ? -3.474 8.732 17.956 1.00 91.12 200 GLY A N 1
ATOM 1578 C CA . GLY A 1 200 ? -4.506 9.772 17.935 1.00 91.12 200 GLY A CA 1
ATOM 1579 C C . GLY A 1 200 ? -4.526 10.610 16.647 1.00 91.12 200 GLY A C 1
ATOM 1580 O O . GLY A 1 200 ? -5.360 11.499 16.512 1.00 91.12 200 GLY A O 1
ATOM 1581 N N . SER A 1 201 ? -3.652 10.324 15.676 1.00 92.88 201 SER A N 1
ATOM 1582 C CA . SER A 1 201 ? -3.410 11.165 14.502 1.00 92.88 201 SER A CA 1
ATOM 1583 C C . SER A 1 201 ? -3.511 10.378 13.197 1.00 92.88 201 SER A C 1
ATOM 1585 O O . SER A 1 201 ? -3.256 9.175 13.154 1.00 92.88 201 SER A O 1
ATOM 1587 N N . ILE A 1 202 ? -3.864 11.064 12.109 1.00 95.25 202 ILE A N 1
ATOM 1588 C CA . ILE A 1 202 ? -3.876 10.482 10.759 1.00 95.25 202 ILE A CA 1
ATOM 1589 C C . ILE A 1 202 ? -2.491 10.505 10.098 1.00 95.25 202 ILE A C 1
ATOM 1591 O O . ILE A 1 202 ? -2.244 9.732 9.176 1.00 95.25 202 ILE A O 1
ATOM 1595 N N . TRP A 1 203 ? -1.559 11.335 10.583 1.00 96.44 203 TRP A N 1
ATOM 1596 C CA . TRP A 1 203 ? -0.245 11.512 9.955 1.00 96.44 203 TRP A CA 1
ATOM 1597 C C . TRP A 1 203 ? 0.589 10.228 9.885 1.00 96.44 203 TRP A C 1
ATOM 1599 O O . TRP A 1 203 ? 1.165 9.973 8.826 1.00 96.44 203 TRP A O 1
ATOM 1609 N N . PRO A 1 204 ? 0.633 9.369 10.925 1.00 96.56 204 PRO A N 1
ATOM 1610 C CA . PRO A 1 204 ? 1.368 8.111 10.835 1.00 96.56 204 PRO A CA 1
ATOM 1611 C C . PRO A 1 204 ? 0.810 7.166 9.765 1.00 96.56 204 PRO A C 1
ATOM 1613 O O . PRO A 1 204 ? 1.585 6.566 9.023 1.00 96.56 204 PRO A O 1
ATOM 1616 N N . SER A 1 205 ? -0.520 7.067 9.637 1.00 96.56 205 SER A N 1
ATOM 1617 C CA . SER A 1 205 ? -1.156 6.294 8.561 1.00 96.56 205 SER A CA 1
ATOM 1618 C C . SER A 1 205 ? -0.898 6.909 7.184 1.00 96.56 205 SER A C 1
ATOM 1620 O O . SER A 1 205 ? -0.565 6.179 6.256 1.00 96.56 205 SER A O 1
ATOM 1622 N N . THR A 1 206 ? -0.956 8.238 7.053 1.00 97.12 206 THR A N 1
ATOM 1623 C CA . THR A 1 206 ? -0.665 8.955 5.798 1.00 97.12 206 THR A CA 1
ATOM 1624 C C . THR A 1 206 ? 0.763 8.724 5.326 1.00 97.12 206 THR A C 1
ATOM 1626 O O . THR A 1 206 ? 0.978 8.429 4.150 1.00 97.12 206 THR A O 1
ATOM 1629 N N . LEU A 1 207 ? 1.733 8.810 6.238 1.00 96.75 207 LEU A N 1
ATOM 1630 C CA . LEU A 1 207 ? 3.140 8.564 5.940 1.00 96.75 207 LEU A CA 1
ATOM 1631 C C . LEU A 1 207 ? 3.381 7.104 5.533 1.00 96.75 207 LEU A C 1
ATOM 1633 O O . LEU A 1 207 ? 4.070 6.850 4.547 1.00 96.75 207 LEU A O 1
ATOM 1637 N N . ALA A 1 208 ? 2.792 6.147 6.257 1.00 95.56 208 ALA A N 1
ATOM 1638 C CA . ALA A 1 208 ? 2.910 4.726 5.935 1.00 95.56 208 ALA A CA 1
ATOM 1639 C C . ALA A 1 208 ? 2.289 4.397 4.566 1.00 95.56 208 ALA A C 1
ATOM 1641 O O . ALA A 1 208 ? 2.911 3.704 3.762 1.00 95.56 208 ALA A O 1
ATOM 1642 N N . HIS A 1 209 ? 1.108 4.942 4.265 1.00 96.31 209 HIS A N 1
ATOM 1643 C CA . HIS A 1 209 ? 0.475 4.821 2.952 1.00 96.31 209 HIS A CA 1
ATOM 1644 C C . HIS A 1 209 ? 1.361 5.432 1.856 1.00 96.31 209 HIS A C 1
ATOM 1646 O O . HIS A 1 209 ? 1.653 4.781 0.853 1.00 96.31 209 HIS A O 1
ATOM 1652 N N . ALA A 1 210 ? 1.872 6.648 2.071 1.00 94.50 210 ALA A N 1
ATOM 1653 C CA . ALA A 1 210 ? 2.732 7.325 1.104 1.00 94.50 210 ALA A CA 1
ATOM 1654 C C . ALA A 1 210 ? 4.008 6.533 0.804 1.00 94.50 210 ALA A C 1
ATOM 1656 O O . ALA A 1 210 ? 4.427 6.452 -0.350 1.00 94.50 210 ALA A O 1
ATOM 1657 N N . ALA A 1 211 ? 4.604 5.916 1.827 1.00 92.62 211 ALA A N 1
ATOM 1658 C CA . ALA A 1 211 ? 5.771 5.060 1.671 1.00 92.62 211 ALA A CA 1
ATOM 1659 C C . ALA A 1 211 ? 5.472 3.850 0.774 1.00 92.62 211 ALA A C 1
ATOM 1661 O O . ALA A 1 211 ? 6.254 3.557 -0.129 1.00 92.62 211 ALA A O 1
ATOM 1662 N N . ILE A 1 212 ? 4.325 3.193 0.967 1.00 90.38 212 ILE A N 1
ATOM 1663 C CA . ILE A 1 212 ? 3.906 2.051 0.141 1.00 90.38 212 ILE A CA 1
ATOM 1664 C C . ILE A 1 212 ? 3.705 2.477 -1.317 1.00 90.38 212 ILE A C 1
ATOM 1666 O O . ILE A 1 212 ? 4.236 1.820 -2.213 1.00 90.38 212 ILE A O 1
ATOM 1670 N N . ASN A 1 213 ? 3.018 3.596 -1.564 1.00 89.69 213 ASN A N 1
ATOM 1671 C CA . ASN A 1 213 ? 2.767 4.077 -2.928 1.00 89.69 213 ASN A CA 1
ATOM 1672 C C . ASN A 1 213 ? 4.062 4.519 -3.623 1.00 89.69 213 ASN A C 1
ATOM 1674 O O . ASN A 1 213 ? 4.310 4.139 -4.768 1.00 89.69 213 ASN A O 1
ATOM 1678 N N . ALA A 1 214 ? 4.937 5.244 -2.920 1.00 87.56 214 ALA A N 1
ATOM 1679 C CA . ALA A 1 214 ? 6.230 5.669 -3.454 1.00 87.56 214 ALA A CA 1
ATOM 1680 C C . ALA A 1 214 ? 7.131 4.476 -3.822 1.00 87.56 214 ALA A C 1
ATOM 1682 O O . ALA A 1 214 ? 7.888 4.534 -4.793 1.00 87.56 214 ALA A O 1
ATOM 1683 N N . GLN A 1 215 ? 7.030 3.377 -3.071 1.00 82.44 215 GLN A N 1
ATOM 1684 C CA . GLN A 1 215 ? 7.823 2.165 -3.278 1.00 82.44 215 GLN A CA 1
ATOM 1685 C C . GLN A 1 215 ? 7.157 1.159 -4.232 1.00 82.44 215 GLN A C 1
ATOM 1687 O O . GLN A 1 215 ? 7.825 0.237 -4.699 1.00 82.44 215 GLN A O 1
ATOM 1692 N N . ALA A 1 216 ? 5.882 1.328 -4.593 1.00 71.25 216 ALA A N 1
ATOM 1693 C CA . ALA A 1 216 ? 5.191 0.424 -5.516 1.00 71.25 216 ALA A CA 1
ATOM 1694 C C . ALA A 1 216 ? 5.895 0.348 -6.888 1.00 71.25 216 ALA A C 1
ATOM 1696 O O . ALA A 1 216 ? 6.085 -0.737 -7.441 1.00 71.25 216 ALA A O 1
ATOM 1697 N N . GLY A 1 217 ? 6.395 1.484 -7.390 1.00 61.94 217 GLY A N 1
ATOM 1698 C CA . GLY A 1 217 ? 7.180 1.545 -8.630 1.00 61.94 217 GLY A CA 1
ATOM 1699 C C . GLY A 1 217 ? 8.559 0.875 -8.539 1.00 61.94 217 GLY A C 1
ATOM 1700 O O . GLY A 1 217 ? 9.098 0.428 -9.550 1.00 61.94 217 GLY A O 1
ATOM 1701 N N . PHE A 1 218 ? 9.127 0.738 -7.337 1.00 62.38 218 PHE A N 1
ATOM 1702 C CA . PHE A 1 218 ? 10.411 0.061 -7.127 1.00 62.38 218 PHE A CA 1
ATOM 1703 C C . PHE A 1 218 ? 10.301 -1.455 -7.338 1.00 62.38 218 PHE A C 1
ATOM 1705 O O . PHE A 1 218 ? 11.161 -2.051 -7.996 1.00 62.38 218 PHE A O 1
ATOM 1712 N N . GLY A 1 219 ? 9.210 -2.064 -6.858 1.00 56.44 219 GLY A N 1
ATOM 1713 C CA . GLY A 1 219 ? 8.882 -3.462 -7.144 1.00 56.44 219 GLY A CA 1
ATOM 1714 C C . GLY A 1 219 ? 8.747 -3.711 -8.646 1.00 56.44 219 GLY A C 1
ATOM 1715 O O . GLY A 1 219 ? 9.327 -4.661 -9.169 1.00 56.44 219 GLY A O 1
ATOM 1716 N N . LEU A 1 220 ? 8.099 -2.790 -9.363 1.00 52.91 220 LEU A N 1
ATOM 1717 C CA . LEU A 1 220 ? 7.954 -2.859 -10.816 1.00 52.91 220 LEU A CA 1
ATOM 1718 C C . LEU A 1 220 ? 9.289 -2.704 -11.568 1.00 52.91 220 LEU A C 1
ATOM 1720 O O . LEU A 1 220 ? 9.492 -3.379 -12.569 1.00 52.91 220 LEU A O 1
ATOM 1724 N N . LEU A 1 221 ? 10.222 -1.864 -11.104 1.00 54.91 221 LEU A N 1
ATOM 1725 C CA . LEU A 1 221 ? 11.510 -1.628 -11.781 1.00 54.91 221 LEU A CA 1
ATOM 1726 C C . LEU A 1 221 ? 12.523 -2.769 -11.598 1.00 54.91 221 LEU A C 1
ATOM 1728 O O . LEU A 1 221 ? 13.249 -3.103 -12.538 1.00 54.91 221 LEU A O 1
ATOM 1732 N N . LEU A 1 222 ? 12.591 -3.377 -10.410 1.00 54.94 222 LEU A N 1
ATOM 1733 C CA . LEU A 1 222 ? 13.536 -4.469 -10.133 1.00 54.94 222 LEU A CA 1
ATOM 1734 C C . LEU A 1 222 ? 12.965 -5.860 -10.421 1.00 54.94 222 LEU A C 1
ATOM 1736 O O . LEU A 1 222 ? 13.723 -6.768 -10.768 1.00 54.94 222 LEU A O 1
ATOM 1740 N N . LEU A 1 223 ? 11.648 -6.029 -10.292 1.00 56.72 223 LEU A N 1
ATOM 1741 C CA . LEU A 1 223 ? 10.953 -7.307 -10.450 1.00 56.72 223 LEU A CA 1
ATOM 1742 C C . LEU A 1 223 ? 10.011 -7.293 -11.661 1.00 56.72 223 LEU A C 1
ATOM 1744 O O . LEU A 1 223 ? 9.069 -8.069 -11.679 1.00 56.72 223 LEU A O 1
ATOM 1748 N N . SER A 1 224 ? 10.282 -6.467 -12.681 1.00 52.50 224 SER A N 1
ATOM 1749 C CA . SER A 1 224 ? 9.446 -6.160 -13.869 1.00 52.50 224 SER A CA 1
ATOM 1750 C C . SER A 1 224 ? 8.873 -7.333 -14.684 1.00 52.50 224 SER A C 1
ATOM 1752 O O . SER A 1 224 ? 8.157 -7.115 -15.658 1.00 52.50 224 SER A O 1
ATOM 1754 N N . ARG A 1 225 ? 9.195 -8.581 -14.330 1.00 52.34 225 ARG A N 1
ATOM 1755 C CA . ARG A 1 225 ? 8.647 -9.811 -14.925 1.00 52.34 225 ARG A CA 1
ATOM 1756 C C . ARG A 1 225 ? 7.951 -10.734 -13.924 1.00 52.34 225 ARG A C 1
ATOM 1758 O O . ARG A 1 225 ? 7.517 -11.812 -14.320 1.00 52.34 225 ARG A O 1
ATOM 1765 N N . ALA A 1 226 ? 7.889 -10.375 -12.644 1.00 56.34 226 ALA A N 1
ATOM 1766 C CA . ALA A 1 226 ? 6.990 -11.045 -11.725 1.00 56.34 226 ALA A CA 1
ATOM 1767 C C . ALA A 1 226 ? 5.572 -10.716 -12.182 1.00 56.34 226 ALA A C 1
ATOM 1769 O O . ALA A 1 226 ? 5.254 -9.553 -12.425 1.00 56.34 226 ALA A O 1
ATOM 1770 N N . ASP A 1 227 ? 4.753 -11.754 -12.330 1.00 64.94 227 ASP A N 1
ATOM 1771 C CA . ASP A 1 227 ? 3.318 -11.593 -12.498 1.00 64.94 227 ASP A CA 1
ATOM 1772 C C . ASP A 1 227 ? 2.822 -10.568 -11.465 1.00 64.94 227 ASP A C 1
ATOM 1774 O O . ASP A 1 227 ? 3.263 -10.598 -10.311 1.00 64.94 227 ASP A O 1
ATOM 1778 N N . SER A 1 228 ? 1.939 -9.656 -11.872 1.00 70.75 228 SER A N 1
ATOM 1779 C CA . SER A 1 228 ? 1.281 -8.710 -10.963 1.00 70.75 228 SER A CA 1
ATOM 1780 C C . SER A 1 228 ? 0.704 -9.397 -9.718 1.00 70.75 228 SER A C 1
ATOM 1782 O O . SER A 1 228 ? 0.676 -8.816 -8.635 1.00 70.75 228 SER A O 1
ATOM 1784 N N . LEU A 1 229 ? 0.343 -10.678 -9.848 1.00 74.50 229 LEU A N 1
ATOM 1785 C CA . LEU A 1 229 ? -0.158 -11.509 -8.764 1.00 74.50 229 LEU A CA 1
ATOM 1786 C C . LEU A 1 229 ? 0.921 -11.959 -7.761 1.00 74.50 229 LEU A C 1
ATOM 1788 O O . LEU A 1 229 ? 0.610 -12.310 -6.624 1.00 74.50 229 LEU A O 1
ATOM 1792 N N . LEU A 1 230 ? 2.194 -11.954 -8.153 1.00 72.06 230 LEU A N 1
ATOM 1793 C CA . LEU A 1 230 ? 3.334 -12.411 -7.350 1.00 72.06 230 LEU A CA 1
ATOM 1794 C C . LEU A 1 230 ? 4.246 -11.269 -6.883 1.00 72.06 230 LEU A C 1
ATOM 1796 O O . LEU A 1 230 ? 4.911 -11.414 -5.856 1.00 72.06 230 LEU A O 1
ATOM 1800 N N . GLY A 1 231 ? 4.306 -10.162 -7.627 1.00 66.81 231 GLY A N 1
ATOM 1801 C CA . GLY A 1 231 ? 5.217 -9.044 -7.373 1.00 66.81 231 GLY A CA 1
ATOM 1802 C C . GLY A 1 231 ? 4.973 -8.319 -6.045 1.00 66.81 231 GLY A C 1
ATOM 1803 O O . GLY A 1 231 ? 3.877 -8.310 -5.506 1.00 66.81 231 GLY A O 1
ATOM 1804 N N . VAL A 1 232 ? 6.000 -7.674 -5.499 1.00 68.00 232 VAL A N 1
ATOM 1805 C CA . VAL A 1 232 ? 5.880 -6.808 -4.310 1.00 68.00 232 VAL A CA 1
ATOM 1806 C C . VAL A 1 232 ? 5.507 -5.389 -4.774 1.00 68.00 232 VAL A C 1
ATOM 1808 O O . VAL A 1 232 ? 6.023 -4.968 -5.810 1.00 68.00 232 VAL A O 1
ATOM 1811 N N . PRO A 1 233 ? 4.670 -4.621 -4.047 1.00 68.75 233 PRO A N 1
ATOM 1812 C CA . PRO A 1 233 ? 4.059 -4.939 -2.750 1.00 68.75 233 PRO A CA 1
ATOM 1813 C C . PRO A 1 233 ? 2.672 -5.596 -2.813 1.00 68.75 233 PRO A C 1
ATOM 1815 O O . PRO A 1 233 ? 2.217 -6.105 -1.793 1.00 68.75 233 PRO A O 1
ATOM 1818 N N . LEU A 1 234 ? 2.009 -5.588 -3.971 1.00 72.50 234 LEU A N 1
ATOM 1819 C CA . LEU A 1 234 ? 0.582 -5.924 -4.097 1.00 72.50 234 LEU A CA 1
ATOM 1820 C C . LEU A 1 234 ? 0.291 -7.419 -4.295 1.00 72.50 234 LEU A C 1
ATOM 1822 O O . LEU A 1 234 ? -0.787 -7.895 -3.952 1.00 72.50 234 LEU A O 1
ATOM 1826 N N . GLY A 1 235 ? 1.247 -8.170 -4.831 1.00 72.62 235 GLY A N 1
ATOM 1827 C CA . GLY A 1 235 ? 1.141 -9.606 -5.035 1.00 72.62 235 GLY A CA 1
ATOM 1828 C C . GLY A 1 235 ? 1.371 -10.417 -3.761 1.00 72.62 235 GLY A C 1
ATOM 1829 O O . GLY A 1 235 ? 1.736 -9.903 -2.700 1.00 72.62 235 GLY A O 1
ATOM 1830 N N . ILE A 1 236 ? 1.195 -11.732 -3.883 1.00 78.69 236 ILE A N 1
ATOM 1831 C CA . ILE A 1 236 ? 1.179 -12.686 -2.763 1.00 78.69 236 ILE A CA 1
ATOM 1832 C C . ILE A 1 236 ? 2.421 -12.559 -1.864 1.00 78.69 236 ILE A C 1
ATOM 1834 O O . ILE A 1 236 ? 2.307 -12.637 -0.642 1.00 78.69 236 ILE A O 1
ATOM 1838 N N . ILE A 1 237 ? 3.602 -12.310 -2.441 1.00 80.06 237 ILE A N 1
ATOM 1839 C CA . ILE A 1 237 ? 4.850 -12.175 -1.674 1.00 80.06 237 ILE A CA 1
ATOM 1840 C C . ILE A 1 237 ? 4.801 -10.965 -0.729 1.00 80.06 237 ILE A C 1
ATOM 1842 O O . ILE A 1 237 ? 5.246 -11.068 0.413 1.00 80.06 237 ILE A O 1
ATOM 1846 N N . GLY A 1 238 ? 4.258 -9.833 -1.185 1.00 80.19 238 GLY A N 1
ATOM 1847 C CA . GLY A 1 238 ? 4.087 -8.638 -0.354 1.00 80.19 238 GLY A CA 1
ATOM 1848 C C . GLY A 1 238 ? 2.919 -8.759 0.629 1.00 80.19 238 GLY A C 1
ATOM 1849 O O . GLY A 1 238 ? 2.996 -8.249 1.746 1.00 80.19 238 GLY A O 1
ATOM 1850 N N . LEU A 1 239 ? 1.875 -9.500 0.253 1.00 86.88 239 LEU A N 1
ATOM 1851 C CA . LEU A 1 239 ? 0.696 -9.743 1.084 1.00 86.88 239 LEU A CA 1
ATOM 1852 C C . LEU A 1 239 ? 0.993 -10.569 2.337 1.00 86.88 239 LEU A C 1
ATOM 1854 O O . LEU A 1 239 ? 0.491 -10.233 3.406 1.00 86.88 239 LEU A O 1
ATOM 1858 N N . ILE A 1 240 ? 1.809 -11.622 2.235 1.00 89.25 240 ILE A N 1
ATOM 1859 C CA . ILE A 1 240 ? 2.102 -12.530 3.360 1.00 89.25 240 ILE A CA 1
ATOM 1860 C C . ILE A 1 240 ? 2.545 -11.785 4.635 1.00 89.25 240 ILE A C 1
ATOM 1862 O O . ILE A 1 240 ? 1.904 -11.982 5.671 1.00 89.25 240 ILE A O 1
ATOM 1866 N N . PRO A 1 241 ? 3.587 -10.927 4.620 1.00 91.19 241 PRO A N 1
ATOM 1867 C CA . PRO A 1 241 ? 4.007 -10.220 5.829 1.00 91.19 241 PRO A CA 1
ATOM 1868 C C . PRO A 1 241 ? 2.950 -9.228 6.336 1.00 91.19 241 PRO A C 1
ATOM 1870 O O . PRO A 1 241 ? 2.813 -9.063 7.547 1.00 91.19 241 PRO A O 1
ATOM 1873 N N . MET A 1 242 ? 2.171 -8.606 5.444 1.00 91.94 242 MET A N 1
ATOM 1874 C CA . MET A 1 242 ? 1.109 -7.669 5.832 1.00 91.94 242 MET A CA 1
ATOM 1875 C C . MET A 1 242 ? -0.056 -8.386 6.514 1.00 91.94 242 MET A C 1
ATOM 1877 O O . MET A 1 242 ? -0.511 -7.946 7.568 1.00 91.94 242 MET A O 1
ATOM 1881 N N . ILE A 1 243 ? -0.490 -9.523 5.966 1.00 95.00 243 ILE A N 1
ATOM 1882 C CA . ILE A 1 243 ? -1.514 -10.387 6.564 1.00 95.00 243 ILE A CA 1
ATOM 1883 C C . ILE A 1 243 ? -1.023 -10.912 7.915 1.00 95.00 243 ILE A C 1
ATOM 1885 O O . ILE A 1 243 ? -1.755 -10.848 8.901 1.00 95.00 243 ILE A O 1
ATOM 1889 N N . ALA A 1 244 ? 0.224 -11.386 7.993 1.00 96.00 244 ALA A N 1
ATOM 1890 C CA . ALA A 1 244 ? 0.798 -11.884 9.239 1.00 96.00 244 ALA A CA 1
ATOM 1891 C C . ALA A 1 244 ? 0.813 -10.802 10.332 1.00 96.00 244 ALA A C 1
ATOM 1893 O O . ALA A 1 244 ? 0.397 -11.062 11.464 1.00 96.00 244 ALA A O 1
ATOM 1894 N N . LEU A 1 245 ? 1.227 -9.576 9.992 1.00 96.31 245 LEU A N 1
ATOM 1895 C CA . LEU A 1 245 ? 1.206 -8.447 10.922 1.00 96.31 245 LEU A CA 1
ATOM 1896 C C . LEU A 1 245 ? -0.225 -8.067 11.326 1.00 96.31 245 LEU A C 1
ATOM 1898 O O . LEU A 1 245 ? -0.486 -7.851 12.509 1.00 96.31 245 LEU A O 1
ATOM 1902 N N . ALA A 1 246 ? -1.161 -8.027 10.378 1.00 96.31 246 ALA A N 1
ATOM 1903 C CA . ALA A 1 246 ? -2.567 -7.733 10.642 1.00 96.31 246 ALA A CA 1
ATOM 1904 C C . ALA A 1 246 ? -3.202 -8.759 11.601 1.00 96.31 246 ALA A C 1
ATOM 1906 O O . ALA A 1 246 ? -3.845 -8.377 12.584 1.00 96.31 246 ALA A O 1
ATOM 1907 N N . ILE A 1 247 ? -2.953 -10.055 11.375 1.00 96.75 247 ILE A N 1
ATOM 1908 C CA . ILE A 1 247 ? -3.396 -11.143 12.257 1.00 96.75 247 ILE A CA 1
ATOM 1909 C C . ILE A 1 247 ? -2.762 -10.996 13.639 1.00 96.75 247 ILE A C 1
ATOM 1911 O O . ILE A 1 247 ? -3.468 -11.086 14.641 1.00 96.75 247 ILE A O 1
ATOM 1915 N N . TRP A 1 248 ? -1.457 -10.726 13.722 1.00 97.94 248 TRP A N 1
ATOM 1916 C CA . TRP A 1 248 ? -0.778 -10.531 15.003 1.00 97.94 248 TRP A CA 1
ATOM 1917 C C . TRP A 1 248 ? -1.350 -9.340 15.787 1.00 97.94 248 TRP A C 1
ATOM 1919 O O . TRP A 1 248 ? -1.590 -9.451 16.992 1.00 97.94 248 TRP A O 1
ATOM 1929 N N . LEU A 1 249 ? -1.634 -8.216 15.122 1.00 96.62 249 LEU A N 1
ATOM 1930 C CA . LEU A 1 249 ? -2.261 -7.042 15.742 1.00 96.62 249 LEU A CA 1
ATOM 1931 C C . LEU A 1 249 ? -3.659 -7.358 16.291 1.00 96.62 249 LEU A C 1
ATOM 1933 O O . LEU A 1 249 ? -3.994 -6.931 17.400 1.00 96.62 249 LEU A O 1
ATOM 1937 N N . ALA A 1 250 ? -4.458 -8.122 15.543 1.00 95.31 250 ALA A N 1
ATOM 1938 C CA . ALA A 1 250 ? -5.770 -8.576 15.997 1.00 95.31 250 ALA A CA 1
ATOM 1939 C C . ALA A 1 250 ? -5.667 -9.556 17.172 1.00 95.31 250 ALA A C 1
ATOM 1941 O O . ALA A 1 250 ? -6.304 -9.339 18.203 1.00 95.31 250 ALA A O 1
ATOM 1942 N N . ALA A 1 251 ? -4.824 -10.583 17.053 1.00 95.88 251 ALA A N 1
ATOM 1943 C CA . ALA A 1 251 ? -4.651 -11.627 18.061 1.00 95.88 251 ALA A CA 1
ATOM 1944 C C . ALA A 1 251 ? -4.102 -11.085 19.390 1.00 95.88 251 ALA A C 1
ATOM 1946 O O . ALA A 1 251 ? -4.462 -11.571 20.457 1.00 95.88 251 ALA A O 1
ATOM 1947 N N . THR A 1 252 ? -3.264 -10.046 19.342 1.00 95.50 252 THR A N 1
ATOM 1948 C CA . THR A 1 252 ? -2.714 -9.387 20.540 1.00 95.50 252 THR A CA 1
ATOM 1949 C C . THR A 1 252 ? -3.614 -8.284 21.103 1.00 95.50 252 THR A C 1
ATOM 1951 O O . THR A 1 252 ? -3.236 -7.611 22.061 1.00 95.50 252 THR A O 1
ATOM 1954 N N . GLY A 1 253 ? -4.802 -8.064 20.525 1.00 91.62 253 GLY A N 1
ATOM 1955 C CA . GLY A 1 253 ? -5.757 -7.061 21.000 1.00 91.62 253 GLY A CA 1
ATOM 1956 C C . GLY A 1 253 ? -5.276 -5.615 20.842 1.00 91.62 253 GLY A C 1
ATOM 1957 O O . GLY A 1 253 ? -5.795 -4.726 21.516 1.00 91.62 253 GLY A O 1
ATOM 1958 N N . ARG A 1 254 ? -4.300 -5.360 19.960 1.00 93.44 254 ARG A N 1
ATOM 1959 C CA . ARG A 1 254 ? -3.716 -4.025 19.730 1.00 93.44 254 ARG A CA 1
ATOM 1960 C C . ARG A 1 254 ? -4.623 -3.092 18.925 1.00 93.44 254 ARG A C 1
ATOM 1962 O O . ARG A 1 254 ? -4.341 -1.904 18.842 1.00 93.44 254 ARG A O 1
ATOM 1969 N N . LEU A 1 255 ? -5.711 -3.615 18.361 1.00 93.12 255 LEU A N 1
ATOM 1970 C CA . LEU A 1 255 ? -6.712 -2.863 17.598 1.00 93.12 255 LEU A CA 1
ATOM 1971 C C . LEU A 1 255 ? -7.852 -2.305 18.460 1.00 93.12 255 LEU A C 1
ATOM 1973 O O . LEU A 1 255 ? -8.900 -1.961 17.928 1.00 93.12 255 LEU A O 1
ATOM 1977 N N . LYS A 1 256 ? -7.701 -2.231 19.784 1.00 89.44 256 LYS A N 1
ATOM 1978 C CA . LYS A 1 256 ? -8.722 -1.620 20.642 1.00 89.44 256 LYS A CA 1
ATOM 1979 C C . LYS A 1 256 ? -8.728 -0.095 20.439 1.00 89.44 256 LYS A C 1
ATOM 1981 O O . LYS A 1 256 ? -7.664 0.510 20.564 1.00 89.44 256 LYS A O 1
ATOM 1986 N N . PRO A 1 257 ? -9.884 0.522 20.125 1.00 83.31 257 PRO A N 1
ATOM 1987 C CA . PRO A 1 257 ? -10.006 1.975 20.083 1.00 83.31 257 PRO A CA 1
ATOM 1988 C C . PRO A 1 257 ? -9.702 2.559 21.464 1.00 83.31 257 PRO A C 1
ATOM 1990 O O . PRO A 1 257 ? -10.261 2.105 22.461 1.00 83.31 257 PRO A O 1
ATOM 1993 N N . GLU A 1 258 ? -8.819 3.551 21.525 1.00 78.38 258 GLU A N 1
ATOM 1994 C CA . GLU A 1 258 ? -8.531 4.280 22.761 1.00 78.38 258 GLU A CA 1
ATOM 1995 C C . GLU A 1 258 ? -9.545 5.441 22.868 1.00 78.38 258 GLU A C 1
ATOM 1997 O O . GLU A 1 258 ? -9.656 6.205 21.901 1.00 78.38 258 GLU A O 1
ATOM 2002 N N . PRO A 1 259 ? -10.328 5.562 23.963 1.00 66.56 259 PRO A N 1
ATOM 2003 C CA . PRO A 1 259 ? -11.477 6.477 24.042 1.00 66.56 259 PRO A CA 1
ATOM 2004 C C . PRO A 1 259 ? -11.140 7.926 23.673 1.00 66.56 259 PRO A C 1
ATOM 2006 O O . PRO A 1 259 ? -11.858 8.551 22.894 1.00 66.56 259 PRO A O 1
ATOM 2009 N N . ASP A 1 260 ? -9.991 8.410 24.140 1.00 67.50 260 ASP A N 1
ATOM 2010 C CA . ASP A 1 260 ? -9.556 9.800 23.973 1.00 67.50 260 ASP A CA 1
ATOM 2011 C C . ASP A 1 260 ? -9.055 10.102 22.550 1.00 67.50 260 ASP A C 1
ATOM 2013 O O . ASP A 1 260 ? -9.070 11.243 22.098 1.00 67.50 260 ASP A O 1
ATOM 2017 N N . ASN A 1 261 ? -8.646 9.070 21.808 1.00 67.12 261 ASN A N 1
ATOM 2018 C CA . ASN A 1 261 ? -8.027 9.207 20.488 1.00 67.12 261 ASN A CA 1
ATOM 2019 C C . ASN A 1 261 ? -9.030 9.085 19.335 1.00 67.12 261 ASN A C 1
ATOM 2021 O O . ASN A 1 261 ? -8.687 9.385 18.186 1.00 67.12 261 ASN A O 1
ATOM 2025 N N . VAL A 1 262 ? -10.239 8.589 19.605 1.00 62.50 262 VAL A N 1
ATOM 2026 C CA . VAL A 1 262 ? -11.262 8.275 18.591 1.00 62.50 262 VAL A CA 1
ATOM 2027 C C . VAL A 1 262 ? -12.538 9.096 18.788 1.00 62.50 262 VAL A C 1
ATOM 2029 O O . VAL A 1 262 ? -13.336 9.216 17.858 1.00 62.50 262 VAL A O 1
ATOM 2032 N N . ALA A 1 263 ? -12.712 9.716 19.957 1.00 53.53 263 ALA A N 1
ATOM 2033 C CA . ALA A 1 263 ? -13.816 10.625 20.201 1.00 53.53 263 ALA A CA 1
ATOM 2034 C C . ALA A 1 263 ? -13.700 11.871 19.310 1.00 53.53 263 ALA A C 1
ATOM 2036 O O . ALA A 1 263 ? -12.788 12.685 19.441 1.00 53.53 263 ALA A O 1
ATOM 2037 N N . VAL A 1 264 ? -14.683 12.053 18.430 1.00 53.16 264 VAL A N 1
ATOM 2038 C CA . VAL A 1 264 ? -15.100 13.403 18.055 1.00 53.16 264 VAL A CA 1
ATOM 2039 C C . VAL A 1 264 ? -15.626 14.020 19.353 1.00 53.16 264 VAL A C 1
ATOM 2041 O O . VAL A 1 264 ? -16.565 13.452 19.919 1.00 53.16 264 VAL A O 1
ATOM 2044 N N . PRO A 1 265 ? -15.027 15.096 19.892 1.00 45.88 265 PRO A N 1
ATOM 2045 C CA . PRO A 1 265 ? -15.509 15.666 21.138 1.00 45.88 265 PRO A CA 1
ATOM 2046 C C . PRO A 1 265 ? -16.978 16.044 20.946 1.00 45.88 265 PRO A C 1
ATOM 2048 O O . PRO A 1 265 ? -17.325 16.740 19.989 1.00 45.88 265 PRO A O 1
ATOM 2051 N N . ALA A 1 266 ? -17.848 15.553 21.833 1.00 48.06 266 ALA A N 1
ATOM 2052 C CA . ALA A 1 266 ? -19.290 15.795 21.770 1.00 48.06 266 ALA A CA 1
ATOM 2053 C C . ALA A 1 266 ? -19.632 17.299 21.734 1.00 48.06 266 ALA A C 1
ATOM 2055 O O . ALA A 1 266 ? -20.672 17.678 21.211 1.00 48.06 266 ALA A O 1
ATOM 2056 N N . SER A 1 267 ? -18.717 18.159 22.197 1.00 47.34 267 SER A N 1
ATOM 2057 C CA . SER A 1 267 ? -18.803 19.621 22.109 1.00 47.34 267 SER A CA 1
ATOM 2058 C C . SER A 1 267 ? -18.728 20.196 20.689 1.00 47.34 267 SER A C 1
ATOM 2060 O O . SER A 1 267 ? -19.044 21.361 20.498 1.00 47.34 267 SER A O 1
ATOM 2062 N N . SER A 1 268 ? -18.318 19.416 19.684 1.00 45.84 268 SER A N 1
ATOM 2063 C CA . SER A 1 268 ? -18.315 19.850 18.275 1.00 45.84 268 SER A CA 1
ATOM 2064 C C . SER A 1 268 ? -19.667 19.671 17.577 1.00 45.84 268 SER A C 1
ATOM 2066 O O . SER A 1 268 ? -19.855 20.160 16.464 1.00 45.84 268 SER A O 1
ATOM 2068 N N . ILE A 1 269 ? -20.620 19.008 18.239 1.00 49.06 269 ILE A N 1
ATOM 2069 C CA . ILE A 1 269 ? -22.036 19.028 17.880 1.00 49.06 269 ILE A CA 1
ATOM 2070 C C . ILE A 1 269 ? -22.711 19.969 18.876 1.00 49.06 269 ILE A C 1
ATOM 2072 O O . ILE A 1 269 ? -23.388 19.524 19.800 1.00 49.06 269 ILE A O 1
ATOM 2076 N N . GLU A 1 270 ? -22.503 21.280 18.735 1.00 46.97 270 GLU A N 1
ATOM 2077 C CA . GLU A 1 270 ? -23.436 22.203 19.380 1.00 46.97 270 GLU A CA 1
ATOM 2078 C C . GLU A 1 270 ? -24.814 21.980 18.737 1.00 46.97 270 GLU A C 1
ATOM 2080 O O . GLU A 1 270 ? -24.945 22.113 17.513 1.00 46.97 270 GLU A O 1
ATOM 2085 N N . PRO A 1 271 ? -25.856 21.604 19.503 1.00 46.84 271 PRO A N 1
ATOM 2086 C CA . PRO A 1 271 ? -27.207 21.664 18.980 1.00 46.84 271 PRO A CA 1
ATOM 2087 C C . PRO A 1 271 ? -27.485 23.120 18.606 1.00 46.84 271 PRO A C 1
ATOM 2089 O O . PRO A 1 271 ? -27.021 24.035 19.275 1.00 46.84 271 PRO A O 1
ATOM 2092 N N . ALA A 1 272 ? -28.229 23.327 17.524 1.00 51.09 272 ALA A N 1
ATOM 2093 C CA . ALA A 1 272 ? -28.578 24.622 16.950 1.00 51.09 272 ALA A CA 1
ATOM 2094 C C . ALA A 1 272 ? -29.428 25.518 17.888 1.00 51.09 272 ALA A C 1
ATOM 2096 O O . ALA A 1 272 ? -30.545 25.900 17.550 1.00 51.09 272 ALA A O 1
ATOM 2097 N N . SER A 1 273 ? -28.924 25.867 19.072 1.00 50.97 273 SER A N 1
ATOM 2098 C CA . SER A 1 273 ? -29.533 26.791 20.032 1.00 50.97 273 SER A CA 1
ATOM 2099 C C . SER A 1 273 ? -29.005 28.224 19.888 1.00 50.97 273 SER A C 1
ATOM 2101 O O . SER A 1 273 ? -29.565 29.140 20.484 1.00 50.97 273 SER A O 1
ATOM 2103 N N . MET A 1 274 ? -28.012 28.459 19.021 1.00 42.69 274 MET A N 1
ATOM 2104 C CA . MET A 1 274 ? -27.450 29.792 18.742 1.00 42.69 274 MET A CA 1
ATOM 2105 C C . MET A 1 274 ? -28.420 30.747 18.001 1.00 42.69 274 MET A C 1
ATOM 2107 O O . MET A 1 274 ? -28.090 31.905 17.772 1.00 42.69 274 MET A O 1
ATOM 2111 N N . TRP A 1 275 ? -29.639 30.301 17.659 1.00 46.28 275 TRP A N 1
ATOM 2112 C CA . TRP A 1 275 ? -30.670 31.110 16.984 1.00 46.28 275 TRP A CA 1
ATOM 2113 C C . TRP A 1 275 ? -31.892 31.460 17.847 1.00 46.28 275 TRP A C 1
ATOM 2115 O O . TRP A 1 275 ? -32.912 31.905 17.314 1.00 46.28 275 TRP A O 1
ATOM 2125 N N . VAL A 1 276 ? -31.825 31.321 19.175 1.00 52.00 276 VAL A N 1
ATOM 2126 C CA . VAL A 1 276 ? -32.858 31.909 20.042 1.00 52.00 276 VAL A CA 1
ATOM 2127 C C . VAL A 1 276 ? -32.616 33.420 20.127 1.00 52.00 276 VAL A 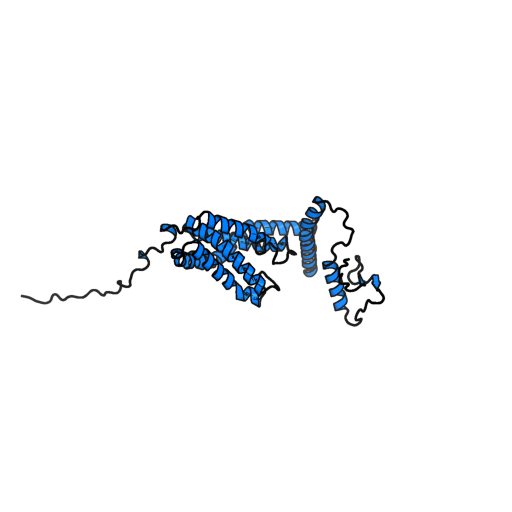C 1
ATOM 2129 O O . VAL A 1 276 ? -31.715 33.884 20.821 1.00 52.00 276 VAL A O 1
ATOM 2132 N N . LYS A 1 277 ? -33.408 34.196 19.373 1.00 50.94 277 LYS A N 1
ATOM 2133 C CA . LYS A 1 277 ? -33.436 35.666 19.462 1.00 50.94 277 LYS A CA 1
ATOM 2134 C C . LYS A 1 277 ? -33.709 36.107 20.912 1.00 50.94 277 LYS A C 1
ATOM 2136 O O . LYS A 1 277 ? -34.540 35.478 21.570 1.00 50.94 277 LYS A O 1
ATOM 2141 N N . PRO A 1 278 ? -33.112 37.212 21.396 1.00 45.69 278 PRO A N 1
ATOM 2142 C CA . PRO A 1 278 ? -33.470 37.757 22.698 1.00 45.69 278 PRO A CA 1
ATOM 2143 C C . PRO A 1 278 ? -34.926 38.237 22.666 1.00 45.69 278 PRO A C 1
ATOM 2145 O O . PRO A 1 278 ? -35.304 39.014 21.787 1.00 45.69 278 PRO A O 1
ATOM 2148 N N . SER A 1 279 ? -35.746 37.784 23.619 1.00 50.28 279 SER A N 1
ATOM 2149 C CA . SER A 1 279 ? -37.077 38.348 23.837 1.00 50.28 279 SER A CA 1
ATOM 2150 C C . SER A 1 279 ? -36.925 39.769 24.377 1.00 50.28 279 SER A C 1
ATOM 2152 O O . SER A 1 279 ? -36.447 39.970 25.494 1.00 50.28 279 SER A O 1
ATOM 2154 N N . THR A 1 280 ? -37.338 40.764 23.601 1.00 49.97 280 THR A N 1
ATOM 2155 C CA . THR A 1 280 ? -37.555 42.119 24.106 1.00 49.97 280 THR A CA 1
ATOM 2156 C C . THR A 1 280 ? -38.793 42.099 24.999 1.00 49.97 280 THR A C 1
ATOM 2158 O O . THR A 1 280 ? -39.913 42.139 24.490 1.00 49.97 280 THR A O 1
ATOM 2161 N N . ASN A 1 281 ? -38.609 42.010 26.317 1.00 44.16 281 ASN A N 1
ATOM 2162 C CA . ASN A 1 281 ? -39.694 42.263 27.257 1.00 44.16 281 ASN A CA 1
ATOM 2163 C C . ASN A 1 281 ? -39.722 43.745 27.631 1.00 44.16 281 ASN A C 1
ATOM 2165 O O . ASN A 1 281 ? -38.756 44.296 28.155 1.00 44.16 281 ASN A O 1
ATOM 2169 N N . ASN A 1 282 ? -40.871 44.342 27.319 1.00 50.81 282 ASN A N 1
ATOM 2170 C CA . ASN A 1 282 ? -41.376 45.632 27.760 1.00 50.81 282 ASN A CA 1
ATOM 2171 C C . ASN A 1 282 ? -41.094 45.920 29.240 1.00 50.81 282 ASN A C 1
ATOM 2173 O O . ASN A 1 282 ? -41.468 45.136 30.108 1.00 50.81 282 ASN A O 1
ATOM 2177 N N . THR A 1 283 ? -40.619 47.131 29.517 1.00 46.66 283 THR A N 1
ATOM 2178 C CA . THR A 1 283 ? -40.966 47.855 30.745 1.00 46.66 283 THR A CA 1
ATOM 2179 C C . THR A 1 283 ? -41.606 49.175 30.343 1.00 46.66 283 THR A C 1
ATOM 2181 O O . THR A 1 283 ? -40.943 50.207 30.247 1.00 46.66 283 THR A O 1
ATOM 2184 N N . GLY A 1 284 ? -42.899 49.100 30.041 1.00 45.50 284 GLY A N 1
ATOM 2185 C CA . GLY A 1 284 ? -43.815 50.224 30.125 1.00 45.50 284 GLY A CA 1
ATOM 2186 C C . GLY A 1 284 ? -44.695 50.025 31.355 1.00 45.50 284 GLY A C 1
ATOM 2187 O O . GLY A 1 284 ? -45.200 48.926 31.559 1.00 45.50 284 GLY A O 1
ATOM 2188 N N . GLU A 1 285 ? -44.841 51.108 32.117 1.00 44.66 285 GLU A N 1
ATOM 2189 C CA . GLU A 1 285 ? -45.931 51.398 33.059 1.00 44.66 285 GLU A CA 1
ATOM 2190 C C . GLU A 1 285 ? -45.934 50.648 34.404 1.00 44.66 285 GLU A C 1
ATOM 2192 O O . GLU A 1 285 ? -46.200 49.455 34.500 1.00 44.66 285 GLU A O 1
ATOM 2197 N N . ASN A 1 286 ? -45.672 51.392 35.486 1.00 44.56 286 ASN A N 1
ATOM 2198 C CA . ASN A 1 286 ? -46.755 51.891 36.343 1.00 44.56 286 ASN A CA 1
ATOM 2199 C C . ASN A 1 286 ? -46.255 53.031 37.253 1.00 44.56 286 ASN A C 1
ATOM 2201 O O . ASN A 1 286 ? -45.253 52.884 37.956 1.00 44.56 286 ASN A O 1
ATOM 2205 N N . LEU A 1 287 ? -46.966 54.162 37.169 1.00 41.72 287 LEU A N 1
ATOM 2206 C CA . LEU A 1 287 ? -47.087 55.191 38.207 1.00 41.72 287 LEU A CA 1
ATOM 2207 C C . LEU A 1 287 ? -47.993 54.677 39.332 1.00 41.72 287 LEU A C 1
ATOM 2209 O O . LEU A 1 287 ? -48.897 53.869 39.017 1.00 41.72 287 LEU A O 1
#

Solvent-accessible surface area (backbone atoms only — not comparable to full-atom values): 16172 Å² total; per-residue (Å²): 135,91,86,81,92,73,91,83,85,74,68,60,42,72,39,92,91,42,95,80,42,75,76,47,74,45,100,82,53,84,67,77,84,89,48,73,72,57,53,47,53,50,53,52,53,48,64,73,63,58,64,79,85,65,69,98,70,79,78,49,71,69,57,52,52,53,52,60,63,51,44,43,36,51,52,44,15,49,52,51,51,54,50,31,53,75,68,77,43,75,77,61,88,97,56,52,52,52,56,54,25,46,51,51,51,53,50,53,49,54,36,24,80,44,61,32,22,64,62,31,30,64,59,31,38,61,52,33,44,49,49,61,61,51,48,33,45,73,33,34,87,73,35,30,62,56,16,15,43,53,51,5,43,54,57,19,56,69,45,38,66,47,18,56,74,72,18,53,86,20,73,94,31,35,69,64,34,40,54,43,40,25,55,45,33,22,23,49,25,37,50,34,44,32,41,27,38,75,64,50,37,52,61,63,30,13,50,54,50,6,41,51,60,29,40,40,60,52,31,48,62,69,42,69,78,49,52,54,67,50,26,46,58,76,4,55,67,34,36,52,63,41,43,53,50,28,50,49,38,55,76,70,57,60,34,57,70,38,72,87,44,50,56,75,61,72,80,77,62,68,72,91,64,90,74,70,72,84,81,86,74,83,89,75,88,84,134

pLDDT: mean 72.26, std 23.03, range [24.42, 98.56]

Radius of gyration: 29.51 Å; Cα contacts (8 Å, |Δi|>4): 285; chains: 1; bounding box: 80×102×86 Å

=== Feature glossary ===
Each block in this record encodes a different view of the same protein. In brief:

Predicted aligned error. PAE(i, j) answers: if I align the predicted and true structures on residue i, how far off (in Å) do I expect residue j to be? A block-diagonal PAE matrix with low values on the blocks and high values off-diagonal is the signature of a multi-domain protein with confidently predicted domains but uncertain inter-domain orientation.

Contact-map, Ramachandran, and PAE plots. Plot images: a contact map (which residues are close in 3D, as an N×N binary image), a Ramachandran scatter (backbone torsion angles, revealing secondary-structure composition at a glance), and — for AlphaFold structures — a PAE heatmap (pairwise prediction confidence).

Backbone torsions (φ/ψ). φ (phi) and ψ (psi) are the two rotatable backbone dihedrals per residue: φ is the C(i-1)–N–Cα–C torsion, ψ is the N–Cα–C–N(i+1) torsion, both in degrees on (−180°, 180°]. α-helical residues cluster near (−60°, −45°); β-strand residues near (−120°, +130°). A Ramachandran plot is simply a scatter of (φ, ψ) for every residue.

Foldseek 3Di. A 3Di character summarizes, for each residue, the relative orientation of the Cα frame of its nearest spatial neighbor. Because it encodes fold topology rather than chemistry, 3Di alignments detect remote structural similarity that sequence alignment misses.

Radius of gyration, Cα contacts, bounding box. Three whole-structure scalars: the radius of gyration (RMS distance of Cα from centroid, in Å), the count of Cα–Cα contacts (pairs closer than 8 Å and separated by more than four residues in sequence — i.e. tertiary, not local, contacts), and the bounding-box dimensions. Together they distinguish compact globular folds from extended fibres or disordered chains.

Sequence. Sequence gives the chain of amino acids in standard one-letter code (A=alanine, C=cysteine, …, Y=tyrosine), read N→C. It is the only feature that is directly encoded by the gene; all structural features are derived from the folded form of this sequence.

mmCIF coordinates. Atomic coordinates in PDBx/mmCIF format — the same representation the Protein Data Bank distributes. Each line of the _atom_site loop places one backbone atom in Cartesian space (units: ångströms, origin: arbitrary).

Secondary structure (3-state, P-SEA). Three-state secondary structure (P-SEA) collapses the eight DSSP classes into helix (a), strand (b), and coil (c). P-SEA assigns these from Cα geometry alone — distances and angles — without requiring backbone oxygens, so it works on any Cα trace.

InterPro / GO / CATH / organism. Functional annotations link the protein to curated databases. InterPro entries identify conserved domains and families by matching the sequence against member-database signatures (Pfam, PROSITE, CDD, …). Gene Ontology (GO) terms describe molecular function, biological process, and cellular component in a controlled vocabulary. CATH places the structure in a hierarchical fold classification (Class/Architecture/Topology/Homologous-superfamily). The organism is the source species.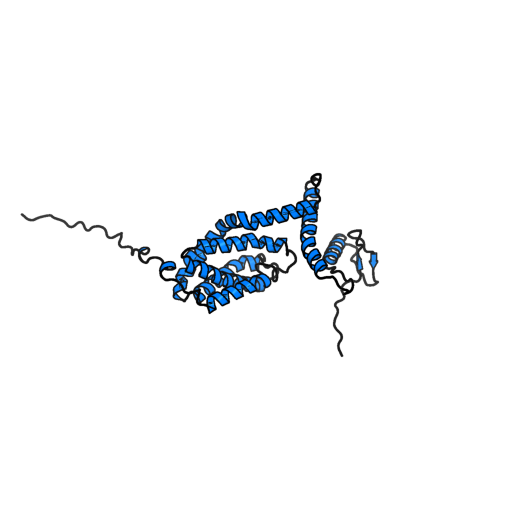

B-factor. B-factor (Debye–Waller factor) reflects atomic displacement in the crystal lattice. It is an experimental observable (units Å²), not a prediction; low values mean the atom is pinned down, high values mean it moves or is heterogeneous across the crystal.

Rendered structure images. Structure images are PyMOL renders from six orthogonal camera directions. Cartoon representation draws helices as coils and strands as arrows; sticks shows the backbone as bonds; surface shows the solvent-excluded envelope. Rainbow coloring maps sequence position to hue (blue→red, N→C); chain coloring assigns a distinct color per polypeptide.

Solvent-accessible surface area. Solvent-accessible surface area (SASA) is the area in Å² traced out by the centre of a 1.4 Å probe sphere (a water molecule) rolled over the protein's van der Waals surface (Shrake–Rupley / Lee–Richards construction). Buried residues have near-zero SASA; fully exposed residues can exceed 200 Å². The total SASA scales roughly with the number of surface residues.

Secondary structure (8-state, DSSP). The SS8 string is DSSP's per-residue secondary-structure call. α-helix (H) means an i→i+4 H-bond ladder; β-strand (E) means the residue participates in a β-sheet; 3₁₀ (G) and π (I) are tighter and wider helices; T/S are turns/bends; '-' is loop.

pLDDT. For AlphaFold models, the B-factor field carries pLDDT — the model's own estimate of local accuracy on a 0–100 scale. Regions with pLDDT<50 should be treated as essentially unmodeled; they often correspond to intrinsically disordered segments.

Nearest PDB structures. Nearest PDB neighbors are the top structural matches found by Foldseek when searching this structure against the entire Protein Data Bank. Each hit reports a TM-score (0 to 1; >0.5 almost always implies the same fold) and an E-value. These are *structural* homologs — they may share no detectable sequence similarity.